Protein AF-A0A7S0KZ34-F1 (afdb_monomer)

Solvent-accessible surface area (backbone atoms only — not comparable to full-atom values): 10029 Å² total; per-residue (Å²): 142,69,70,76,82,80,54,62,73,57,34,17,61,36,60,23,16,35,44,33,51,50,71,73,41,60,21,91,82,32,71,36,94,43,60,44,56,33,40,51,52,21,54,53,44,37,71,35,76,93,28,68,91,61,30,32,40,20,25,30,22,23,76,29,81,75,44,32,75,64,91,62,46,89,58,74,45,46,47,25,22,26,30,25,9,24,53,72,28,68,91,50,64,46,32,43,44,36,26,31,45,32,68,70,33,35,66,76,42,42,63,60,25,56,85,28,54,40,98,88,67,46,74,44,69,46,58,60,60,68,43,42,42,29,34,10,20,29,60,70,34,87,68,66,84,87,58,48,36,31,23,44,85,85,23,34,39,37,75,83,72,50,74,47,38,55,48,56,90,92,48,53,72,6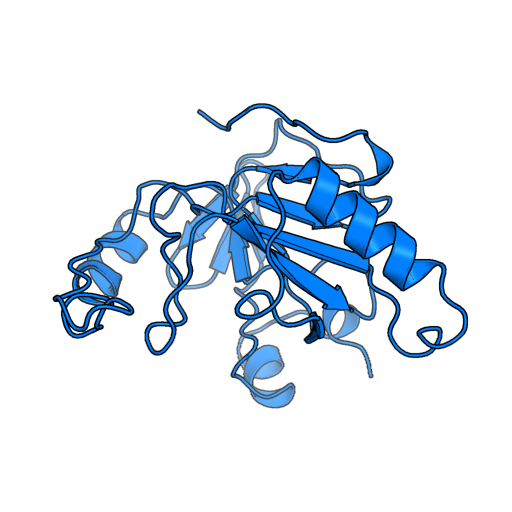8,56,39,44,74,69,57,38,60,64,72,33,68,45,132

Mean predicted aligned error: 3.65 Å

Secondary structure (DSSP, 8-state):
-PPPP-S-GGG-EEETEEE-SEEEE-TTT-B-SSHHHHHHHHHHHHH-GGGTTS---EEEEE-SSSB---S--SS--BTTBEEEEE-S-TTS--EEEESEEPHHHHHHHTTTBSS-B-TTSSB--BPP-SB-SEEEEETT----TTS-EEE-SS-EEETTS-EEPPP-TTS-HHHHHHTT--HHHH--

Organism: NCBI:txid221442

Sequence (188 aa):
DCPGVTTPPMCGEEPHSDTGGHAVVWGAEHKTKSAAECCDACAKHAADPQHAKRPCVSWVFCQVYPQCWSLDTGNWHGFGECWLKWQSDPKNPLYGQRGKFAEEFRQRHWSAHLTGKQPDGSPRNLTVPTHVPWTGGVLGAEVDLSVHWETGLDGMRSSRGESTVLWRAWESREQNLARGVRPESMGK

Structure (mmCIF, N/CA/C/O backbone):
data_AF-A0A7S0KZ34-F1
#
_entry.id   AF-A0A7S0KZ34-F1
#
loop_
_atom_site.group_PDB
_atom_site.id
_atom_site.type_symbol
_atom_site.label_atom_id
_atom_site.label_alt_id
_atom_site.label_comp_id
_atom_site.label_asym_id
_atom_site.label_entity_id
_atom_site.label_seq_id
_atom_site.pdbx_PDB_ins_code
_atom_site.Cartn_x
_atom_site.Cartn_y
_atom_site.Cartn_z
_atom_site.occupancy
_atom_site.B_iso_or_equiv
_atom_site.auth_seq_id
_atom_site.auth_comp_id
_atom_site.auth_asym_id
_atom_site.auth_atom_id
_atom_site.pdbx_PDB_model_num
ATOM 1 N N . ASP A 1 1 ? -17.346 3.330 -4.127 1.00 54.75 1 ASP A N 1
ATOM 2 C CA . ASP A 1 1 ? -16.198 4.228 -4.384 1.00 54.75 1 ASP A CA 1
ATOM 3 C C . ASP A 1 1 ? -14.832 3.572 -4.170 1.00 54.75 1 ASP A C 1
ATOM 5 O O . ASP A 1 1 ? -13.900 4.252 -3.774 1.00 54.75 1 ASP A O 1
ATOM 9 N N . CYS A 1 2 ? -14.674 2.281 -4.489 1.00 58.00 2 CYS A N 1
ATOM 10 C CA . CYS A 1 2 ? -13.349 1.687 -4.697 1.00 58.00 2 CYS A CA 1
ATOM 11 C C . CYS A 1 2 ? -13.078 1.700 -6.208 1.00 58.00 2 CYS A C 1
ATOM 13 O O . CYS A 1 2 ? -14.005 1.360 -6.955 1.00 58.00 2 CYS A O 1
ATOM 15 N N . PRO A 1 3 ? -11.882 2.089 -6.690 1.00 68.81 3 PRO A N 1
ATOM 16 C CA . PRO A 1 3 ? -11.536 1.855 -8.081 1.00 68.81 3 PRO A CA 1
ATOM 17 C C . PRO A 1 3 ? -11.650 0.354 -8.360 1.00 68.81 3 PRO A C 1
ATOM 19 O O . PRO A 1 3 ? -11.448 -0.466 -7.466 1.00 68.81 3 PRO A O 1
ATOM 22 N N . GLY A 1 4 ? -12.061 -0.006 -9.574 1.00 82.50 4 GLY A N 1
ATOM 23 C CA . GLY A 1 4 ? -12.151 -1.412 -9.956 1.00 82.50 4 GLY A CA 1
ATOM 24 C C . GLY A 1 4 ? -10.779 -2.086 -9.912 1.00 82.50 4 GLY A C 1
ATOM 25 O O . GLY A 1 4 ? -9.759 -1.417 -10.063 1.00 82.50 4 GLY A O 1
ATOM 26 N N . VAL A 1 5 ? -10.775 -3.407 -9.739 1.00 92.88 5 VAL A N 1
ATOM 27 C CA . VAL A 1 5 ? -9.575 -4.237 -9.908 1.00 92.88 5 VAL A CA 1
ATOM 28 C C . VAL A 1 5 ? -9.092 -4.126 -11.354 1.00 92.88 5 VAL A C 1
ATOM 30 O O . VAL A 1 5 ? -9.881 -4.231 -12.296 1.00 92.88 5 VAL A O 1
ATOM 33 N N . THR A 1 6 ? -7.795 -3.889 -11.521 1.00 94.44 6 THR A N 1
ATOM 34 C CA . THR A 1 6 ? -7.123 -3.686 -12.813 1.00 94.44 6 THR A CA 1
ATOM 35 C C . THR A 1 6 ? -6.144 -4.805 -13.165 1.00 94.44 6 THR A C 1
ATOM 37 O O . THR A 1 6 ? -5.584 -4.821 -14.261 1.00 94.44 6 THR A O 1
ATOM 40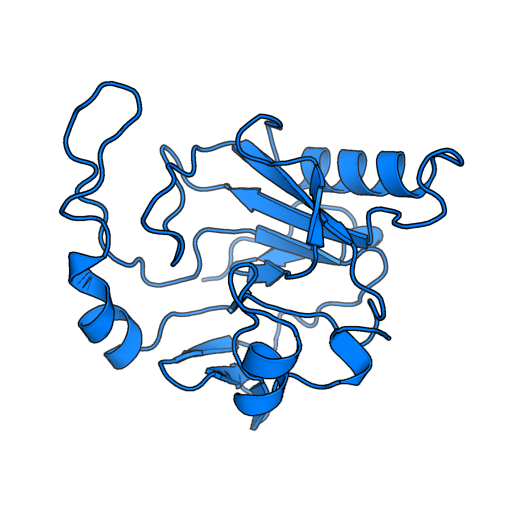 N N . THR A 1 7 ? -5.947 -5.750 -12.253 1.00 96.69 7 THR A N 1
ATOM 41 C CA . THR A 1 7 ? -5.035 -6.884 -12.376 1.00 96.69 7 THR A CA 1
ATOM 42 C C . THR A 1 7 ? -5.788 -8.213 -12.499 1.00 96.69 7 THR A C 1
ATOM 44 O O . THR A 1 7 ? -6.984 -8.292 -12.200 1.00 96.69 7 THR A O 1
ATOM 47 N N . PRO A 1 8 ? -5.126 -9.293 -12.948 1.00 96.50 8 PRO A N 1
ATOM 48 C CA . PRO A 1 8 ? -5.759 -10.603 -12.961 1.00 96.50 8 PRO A CA 1
ATOM 49 C C . PRO A 1 8 ? -5.826 -11.216 -11.543 1.00 96.50 8 PRO A C 1
ATOM 51 O O . PRO A 1 8 ? -5.068 -10.816 -10.657 1.00 96.50 8 PRO A O 1
ATOM 54 N N . PRO A 1 9 ? -6.692 -12.223 -11.304 1.00 95.81 9 PRO A N 1
ATOM 55 C CA . PRO A 1 9 ? -7.012 -12.698 -9.951 1.00 95.81 9 PRO A CA 1
ATOM 56 C C . PRO A 1 9 ? -5.819 -13.141 -9.097 1.00 95.81 9 PRO A C 1
ATOM 58 O O . PRO A 1 9 ? -5.844 -12.966 -7.883 1.00 95.81 9 PRO A O 1
ATOM 61 N N . MET A 1 10 ? -4.749 -13.671 -9.705 1.00 96.62 10 MET A N 1
ATOM 62 C CA . MET A 1 10 ? -3.567 -14.109 -8.951 1.00 96.62 10 MET A CA 1
ATOM 63 C C . MET A 1 10 ? -2.851 -12.969 -8.227 1.00 96.62 10 MET A C 1
ATOM 65 O O . MET A 1 10 ? -2.041 -13.238 -7.348 1.00 96.62 10 MET A O 1
ATOM 69 N N . CYS A 1 11 ? -3.105 -11.718 -8.601 1.00 97.94 11 CYS A N 1
ATOM 70 C CA . CYS A 1 11 ? -2.487 -10.565 -7.968 1.00 97.94 11 CYS A CA 1
ATOM 71 C C . CYS A 1 11 ? -3.080 -10.250 -6.594 1.00 97.94 11 CYS A C 1
ATOM 73 O O . CYS A 1 11 ? -2.441 -9.515 -5.838 1.00 97.94 11 CYS A O 1
ATOM 75 N N . GLY A 1 12 ? -4.272 -10.784 -6.289 1.00 97.25 12 GLY A N 1
ATOM 76 C CA . GLY A 1 12 ? -4.998 -10.503 -5.053 1.00 97.25 12 GLY A CA 1
ATOM 77 C C . GLY A 1 12 ? -5.148 -9.006 -4.809 1.00 97.25 12 GLY A C 1
ATOM 78 O O . GLY A 1 12 ? -4.897 -8.550 -3.698 1.00 97.25 12 GLY A O 1
ATOM 79 N N . GLU A 1 13 ? -5.442 -8.239 -5.863 1.00 97.56 13 GLU A N 1
ATOM 80 C CA . GLU A 1 13 ? -5.538 -6.783 -5.785 1.00 97.56 13 GLU A CA 1
ATOM 81 C C . GLU A 1 13 ? -6.678 -6.357 -4.865 1.00 97.56 13 GLU A C 1
ATOM 83 O O . GLU A 1 13 ? -7.839 -6.731 -5.043 1.00 97.56 13 GLU A O 1
ATOM 88 N N . GLU A 1 14 ? -6.325 -5.509 -3.911 1.00 96.38 14 GLU A N 1
ATOM 89 C CA . GLU A 1 14 ? -7.239 -4.827 -3.021 1.00 96.38 14 GLU A CA 1
ATOM 90 C C . GLU A 1 14 ? -7.045 -3.312 -3.197 1.00 96.38 14 GLU A C 1
ATOM 92 O O . GLU A 1 14 ? -6.071 -2.732 -2.697 1.00 96.38 14 GLU A O 1
ATOM 97 N N . PRO A 1 15 ? -7.958 -2.641 -3.917 1.00 96.06 15 PRO A N 1
ATOM 98 C CA . PRO A 1 15 ? -7.968 -1.190 -4.018 1.00 96.06 15 PRO A CA 1
ATOM 99 C C . PRO A 1 15 ? -8.043 -0.523 -2.642 1.00 96.06 15 PRO A C 1
ATOM 101 O O . PRO A 1 15 ? -8.696 -1.028 -1.731 1.00 96.06 15 PRO A O 1
ATOM 104 N N . HIS A 1 16 ? -7.421 0.649 -2.503 1.00 96.38 16 HIS A N 1
ATOM 105 C CA . HIS A 1 16 ? -7.342 1.363 -1.225 1.00 96.38 16 HIS A CA 1
ATOM 106 C C . HIS A 1 16 ? -6.699 0.527 -0.116 1.00 96.38 16 HIS A C 1
ATOM 108 O O . HIS A 1 16 ? -7.187 0.495 1.012 1.00 96.38 16 HIS A O 1
ATOM 114 N N . SER A 1 17 ? -5.584 -0.133 -0.406 1.00 96.50 17 SER A N 1
ATOM 115 C CA . SER A 1 17 ? -4.846 -0.893 0.597 1.00 96.50 17 SER A CA 1
ATOM 116 C C . SER A 1 17 ? -3.341 -0.673 0.483 1.00 96.50 17 SER A C 1
ATOM 118 O O . SER A 1 17 ? -2.786 -0.505 -0.601 1.00 96.50 17 SER A O 1
ATOM 120 N N . ASP A 1 18 ? -2.683 -0.663 1.637 1.00 95.94 18 ASP A N 1
ATOM 121 C CA . ASP A 1 18 ? -1.234 -0.762 1.775 1.00 95.94 18 ASP A CA 1
ATOM 122 C C . ASP A 1 18 ? -0.928 -2.121 2.410 1.00 95.94 18 ASP A C 1
ATOM 124 O O . ASP A 1 18 ? -0.850 -2.251 3.636 1.00 95.94 18 ASP A O 1
ATOM 128 N N . THR A 1 19 ? -0.824 -3.165 1.582 1.00 95.75 19 THR A N 1
ATOM 129 C CA . THR A 1 19 ? -0.376 -4.485 2.045 1.00 95.75 19 THR A CA 1
ATOM 130 C C . THR A 1 19 ? 1.026 -4.357 2.631 1.00 95.75 19 THR A C 1
ATOM 132 O O . THR A 1 19 ? 1.929 -3.799 2.004 1.00 95.75 19 THR A O 1
ATOM 135 N N . GLY A 1 20 ? 1.212 -4.858 3.843 1.00 92.69 20 GLY A N 1
ATOM 136 C CA . GLY A 1 20 ? 2.452 -4.779 4.600 1.00 92.69 20 GLY A CA 1
ATOM 137 C C . GLY A 1 20 ? 3.499 -5.803 4.165 1.00 92.69 20 GLY A C 1
ATOM 138 O O . GLY A 1 20 ? 3.403 -6.443 3.113 1.00 92.69 20 GLY A O 1
ATOM 139 N N . GLY A 1 21 ? 4.516 -5.947 5.011 1.00 91.56 21 GLY A N 1
ATOM 140 C CA . GLY A 1 21 ? 5.658 -6.826 4.787 1.00 91.56 21 GLY A CA 1
ATOM 141 C C . GLY A 1 21 ? 6.960 -6.060 4.571 1.00 91.56 21 GLY A C 1
ATOM 142 O O . GLY A 1 21 ? 6.983 -4.850 4.338 1.00 91.56 21 GLY A O 1
ATOM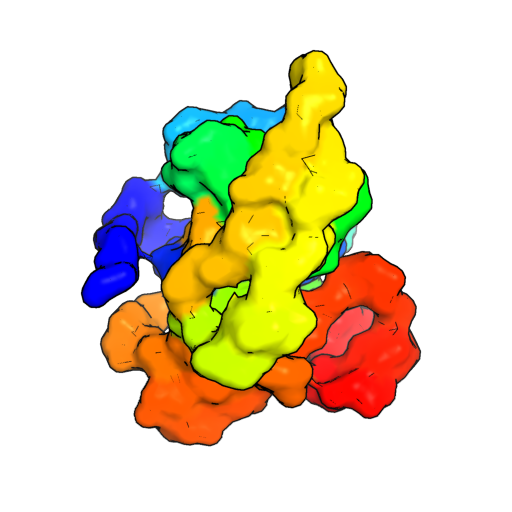 143 N N . HIS A 1 22 ? 8.068 -6.784 4.666 1.00 91.00 22 HIS A N 1
ATOM 144 C CA . HIS A 1 22 ? 9.402 -6.238 4.460 1.00 91.00 22 HIS A CA 1
ATOM 145 C C . HIS A 1 22 ? 9.622 -5.931 2.983 1.00 91.00 22 HIS A C 1
ATOM 147 O O . HIS A 1 22 ? 9.455 -6.818 2.150 1.00 91.00 22 HIS A O 1
ATOM 153 N N . ALA A 1 23 ? 10.044 -4.708 2.660 1.00 93.94 23 ALA A N 1
ATOM 154 C CA . ALA A 1 23 ? 10.418 -4.363 1.295 1.00 93.94 2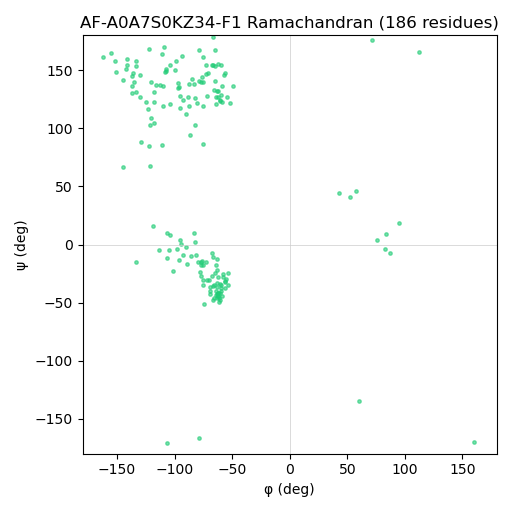3 ALA A CA 1
ATOM 155 C C . ALA A 1 23 ? 11.595 -5.239 0.829 1.00 93.94 23 ALA A C 1
ATOM 157 O O . ALA A 1 23 ? 12.648 -5.276 1.468 1.00 93.94 23 ALA A O 1
ATOM 158 N N . VAL A 1 24 ? 11.395 -5.952 -0.276 1.00 96.44 24 VAL A N 1
ATOM 159 C CA . VAL A 1 24 ? 12.441 -6.679 -1.014 1.00 96.44 24 VAL A CA 1
ATOM 160 C C . VAL A 1 24 ? 12.886 -5.895 -2.248 1.00 96.44 24 VAL A C 1
ATOM 162 O O . VAL A 1 24 ? 14.031 -6.023 -2.667 1.00 96.44 24 VAL A O 1
ATOM 165 N N . VAL A 1 25 ? 12.027 -5.001 -2.751 1.00 97.62 25 VAL A N 1
ATOM 166 C CA . VAL A 1 25 ? 12.388 -3.924 -3.680 1.00 97.62 25 VAL A CA 1
ATOM 167 C C . VAL A 1 25 ? 11.755 -2.622 -3.193 1.00 97.62 25 VAL A C 1
ATOM 169 O O . VAL A 1 25 ? 10.568 -2.581 -2.860 1.00 97.62 25 VAL A O 1
ATOM 172 N N . TRP A 1 26 ? 12.559 -1.562 -3.134 1.00 95.81 26 TRP A N 1
ATOM 173 C CA . TRP A 1 26 ? 12.147 -0.242 -2.659 1.00 95.81 26 TRP A CA 1
ATOM 174 C C . TRP A 1 26 ? 11.399 0.524 -3.752 1.00 95.81 26 TRP A C 1
ATOM 176 O O . TRP A 1 26 ? 11.953 0.789 -4.818 1.00 95.81 26 TRP A O 1
ATOM 186 N N . GLY A 1 27 ? 10.157 0.930 -3.476 1.00 95.31 27 GLY A N 1
ATOM 187 C CA . GLY A 1 27 ? 9.315 1.613 -4.464 1.00 95.31 27 GLY A CA 1
ATOM 188 C C . GLY A 1 27 ? 9.814 3.003 -4.848 1.00 95.31 27 GLY A C 1
ATOM 189 O O . GLY A 1 27 ? 9.621 3.417 -5.986 1.00 95.31 27 GLY A O 1
ATOM 190 N N . ALA A 1 28 ? 10.547 3.682 -3.960 1.00 92.19 28 ALA A N 1
ATOM 191 C CA . ALA A 1 28 ? 11.174 4.974 -4.256 1.00 92.19 28 ALA A CA 1
ATOM 192 C C . ALA A 1 28 ? 12.103 4.925 -5.491 1.00 92.19 28 ALA A C 1
ATOM 194 O O . ALA A 1 28 ? 12.206 5.899 -6.240 1.00 92.19 28 ALA A O 1
ATOM 195 N N . GLU A 1 29 ? 12.743 3.776 -5.725 1.00 94.88 29 GLU A N 1
ATOM 196 C CA . GLU A 1 29 ? 13.669 3.528 -6.838 1.00 94.88 29 GLU A CA 1
ATOM 197 C C . GLU A 1 29 ? 13.052 2.632 -7.924 1.00 94.88 29 GLU A C 1
ATOM 199 O O . GLU A 1 29 ? 13.589 2.521 -9.027 1.00 94.88 29 GLU A O 1
ATOM 204 N N . HIS A 1 30 ? 11.905 2.010 -7.638 1.00 97.81 30 HIS A N 1
ATOM 205 C CA . HIS A 1 30 ? 11.221 1.087 -8.529 1.00 97.81 30 HIS A CA 1
ATOM 206 C C . HIS A 1 30 ? 9.838 1.611 -8.910 1.00 97.81 30 HIS A C 1
ATOM 208 O O . HIS A 1 30 ? 8.888 1.551 -8.130 1.00 97.81 30 HIS A O 1
ATOM 214 N N . LYS A 1 31 ? 9.724 2.113 -10.143 1.00 97.69 31 LYS A N 1
ATOM 215 C CA . LYS A 1 31 ? 8.471 2.645 -10.680 1.00 97.69 31 LYS A CA 1
ATOM 216 C C . LYS A 1 31 ? 7.927 1.793 -11.813 1.00 97.69 31 LYS A C 1
ATOM 218 O O . LYS A 1 31 ? 8.669 1.409 -12.717 1.00 97.69 31 LYS A O 1
ATOM 223 N N . THR A 1 32 ? 6.621 1.577 -11.794 1.00 98.19 32 THR A N 1
ATOM 224 C CA . THR A 1 32 ? 5.855 0.939 -12.867 1.00 98.19 32 THR A CA 1
ATOM 225 C C . THR A 1 32 ? 4.747 1.875 -13.344 1.00 98.19 32 THR A C 1
ATOM 227 O O . THR A 1 32 ? 4.484 2.920 -12.742 1.00 98.19 32 THR A O 1
ATOM 230 N N . LYS A 1 33 ? 4.105 1.549 -14.468 1.00 96.62 33 LYS A N 1
ATOM 231 C CA . LYS A 1 33 ? 3.039 2.388 -15.041 1.00 96.62 33 LYS A CA 1
ATOM 232 C C . LYS A 1 33 ? 1.653 2.035 -14.511 1.00 96.62 33 LYS A C 1
ATOM 234 O O . LYS A 1 33 ? 0.722 2.814 -14.697 1.00 96.62 33 LYS A O 1
ATOM 239 N N . SER A 1 34 ? 1.501 0.862 -13.900 1.00 97.00 34 SER A N 1
ATOM 240 C CA . SER A 1 34 ? 0.216 0.350 -13.426 1.00 97.00 34 SER A CA 1
ATOM 241 C C . SER A 1 34 ? 0.374 -0.647 -12.277 1.00 97.00 34 SER A C 1
ATOM 243 O O . SER A 1 34 ? 1.452 -1.212 -12.062 1.00 97.00 34 SER A O 1
ATOM 245 N N . ALA A 1 35 ? -0.738 -0.909 -11.583 1.00 97.44 35 ALA A N 1
ATOM 246 C CA . ALA A 1 35 ? -0.840 -1.977 -10.592 1.00 97.44 35 ALA A CA 1
ATOM 247 C C . ALA A 1 35 ? -0.558 -3.359 -11.209 1.00 97.44 35 ALA A C 1
ATOM 249 O O . ALA A 1 35 ? 0.137 -4.163 -10.596 1.00 97.44 35 ALA A O 1
ATOM 250 N N . ALA A 1 36 ? -1.003 -3.602 -12.450 1.00 97.94 36 ALA A N 1
ATOM 251 C CA . ALA A 1 36 ? -0.726 -4.845 -13.175 1.00 97.94 36 ALA A CA 1
ATOM 252 C C . ALA A 1 36 ? 0.778 -5.061 -13.384 1.00 97.94 36 ALA A C 1
ATOM 254 O O . ALA A 1 36 ? 1.300 -6.109 -13.016 1.00 97.94 36 ALA A O 1
ATOM 255 N N . GLU A 1 37 ? 1.499 -4.037 -13.853 1.00 98.56 37 GLU A N 1
ATOM 256 C CA . GLU A 1 37 ? 2.960 -4.114 -13.989 1.00 98.56 37 GLU A CA 1
ATOM 257 C C . GLU A 1 37 ? 3.663 -4.304 -12.632 1.00 98.56 37 GLU A C 1
ATOM 259 O O . GLU A 1 37 ? 4.687 -4.982 -12.559 1.00 98.56 37 GLU A O 1
ATOM 264 N N . CYS A 1 38 ? 3.122 -3.733 -11.547 1.00 98.62 38 CYS A N 1
ATOM 265 C CA . CYS A 1 38 ? 3.673 -3.930 -10.205 1.00 98.62 38 CYS A CA 1
ATOM 266 C C . CYS A 1 38 ? 3.466 -5.368 -9.696 1.00 98.62 38 CYS A C 1
ATOM 268 O O . CYS A 1 38 ? 4.392 -5.981 -9.159 1.00 98.62 38 CYS A O 1
ATOM 270 N N . CYS A 1 39 ? 2.281 -5.942 -9.924 1.00 98.62 39 CYS A N 1
ATOM 271 C CA . CYS A 1 39 ? 2.014 -7.348 -9.643 1.00 98.62 39 CYS A CA 1
ATOM 272 C C . CYS A 1 39 ? 2.923 -8.275 -10.465 1.00 98.62 39 CYS A C 1
ATOM 274 O O . CYS A 1 39 ? 3.529 -9.186 -9.900 1.00 98.62 39 CYS A O 1
ATOM 276 N N . ASP A 1 40 ? 3.077 -8.025 -11.768 1.00 98.69 40 ASP A N 1
ATOM 277 C CA . ASP A 1 40 ? 3.954 -8.816 -12.639 1.00 98.69 40 ASP A CA 1
ATOM 278 C C . ASP A 1 40 ? 5.410 -8.775 -12.153 1.00 98.69 40 ASP A C 1
ATOM 280 O O . ASP A 1 40 ? 6.097 -9.801 -12.132 1.00 98.69 40 ASP A O 1
ATOM 284 N N . ALA A 1 41 ? 5.880 -7.609 -11.697 1.00 98.69 41 ALA A N 1
ATOM 285 C CA . ALA A 1 41 ? 7.196 -7.467 -11.084 1.00 98.69 41 ALA A CA 1
ATOM 286 C C . ALA A 1 41 ? 7.322 -8.298 -9.795 1.00 98.69 41 ALA A C 1
ATOM 288 O O . ALA A 1 41 ? 8.332 -8.982 -9.607 1.00 98.69 41 ALA A O 1
ATOM 289 N N . CYS A 1 42 ? 6.287 -8.311 -8.945 1.00 98.75 42 CYS A N 1
ATOM 290 C CA . CYS A 1 42 ? 6.241 -9.168 -7.760 1.00 98.75 42 CYS A CA 1
ATOM 291 C C . CYS A 1 42 ? 6.294 -10.653 -8.132 1.00 98.75 42 CYS A C 1
ATOM 293 O O . CYS A 1 42 ? 7.136 -11.385 -7.616 1.00 98.75 42 CYS A O 1
ATOM 295 N N . ALA A 1 43 ? 5.455 -11.098 -9.069 1.00 98.62 43 ALA A N 1
ATOM 296 C CA . ALA A 1 43 ? 5.407 -12.488 -9.514 1.00 98.62 43 ALA A CA 1
ATOM 297 C C . ALA A 1 43 ? 6.747 -12.938 -10.117 1.00 98.62 43 ALA A C 1
ATOM 299 O O . ALA A 1 43 ? 7.242 -14.022 -9.803 1.00 98.62 43 ALA A O 1
ATOM 300 N N . LYS A 1 44 ? 7.389 -12.079 -10.918 1.00 98.62 44 LYS A N 1
ATOM 301 C CA . LYS A 1 44 ? 8.727 -12.333 -11.464 1.00 98.62 44 LYS A CA 1
ATOM 302 C C . LYS A 1 44 ? 9.781 -12.444 -10.363 1.00 98.62 44 LYS A C 1
ATOM 304 O O . LYS A 1 44 ? 10.578 -13.376 -10.389 1.00 98.62 44 LYS A O 1
ATOM 309 N N . HIS A 1 45 ? 9.774 -11.533 -9.389 1.00 98.56 45 HIS A N 1
ATOM 310 C CA . HIS A 1 45 ? 10.679 -11.600 -8.242 1.00 98.56 45 HIS A CA 1
ATOM 311 C C . HIS A 1 45 ? 10.430 -12.863 -7.401 1.00 98.56 45 HIS A C 1
ATOM 313 O O . HIS A 1 45 ? 11.365 -13.446 -6.862 1.00 98.56 45 HIS A O 1
ATOM 319 N N . ALA A 1 46 ? 9.179 -13.298 -7.258 1.00 98.00 46 ALA A N 1
ATOM 320 C CA . ALA A 1 46 ? 8.831 -14.513 -6.529 1.00 98.00 46 ALA A CA 1
ATOM 321 C C . ALA A 1 46 ? 9.352 -15.785 -7.218 1.00 98.00 46 ALA A C 1
ATOM 323 O O . ALA A 1 46 ? 9.749 -16.731 -6.542 1.00 98.00 46 ALA A O 1
ATOM 324 N N . ALA A 1 47 ? 9.352 -15.797 -8.553 1.00 98.06 47 ALA A N 1
ATOM 325 C CA . ALA A 1 47 ? 9.779 -16.932 -9.365 1.00 98.06 47 ALA A CA 1
ATOM 326 C C . ALA A 1 47 ? 11.307 -17.059 -9.509 1.00 98.06 47 ALA A C 1
ATOM 328 O O . ALA A 1 47 ? 11.783 -18.113 -9.933 1.00 98.06 47 ALA A O 1
ATOM 329 N N . ASP A 1 48 ? 12.078 -16.018 -9.179 1.00 98.06 48 ASP A N 1
ATOM 330 C CA . ASP A 1 48 ? 13.537 -16.050 -9.277 1.00 98.06 48 ASP A CA 1
ATOM 331 C C . ASP A 1 48 ? 14.155 -16.886 -8.132 1.00 98.06 48 ASP A C 1
ATOM 333 O O . ASP A 1 48 ? 14.016 -16.527 -6.954 1.00 98.06 48 ASP A O 1
ATOM 337 N N . PRO A 1 49 ? 14.894 -17.975 -8.430 1.00 97.19 49 PRO A N 1
ATOM 338 C CA . PRO A 1 49 ? 15.551 -18.793 -7.411 1.00 97.19 49 PRO A CA 1
ATOM 339 C C . PRO A 1 49 ? 16.531 -18.021 -6.515 1.00 97.19 49 PRO A C 1
ATOM 341 O O . PRO A 1 49 ? 16.756 -18.423 -5.371 1.00 97.19 49 PRO A O 1
ATOM 344 N N . GLN A 1 50 ? 17.097 -16.902 -6.984 1.00 97.38 50 GLN A N 1
ATOM 345 C CA . GLN A 1 50 ? 17.970 -16.040 -6.177 1.00 97.38 50 GLN A CA 1
ATOM 346 C C . GLN A 1 50 ? 17.233 -15.420 -4.984 1.00 97.38 50 GLN A C 1
ATOM 348 O O . GLN A 1 50 ? 17.857 -15.037 -3.991 1.00 97.38 50 GLN A O 1
ATOM 353 N N . HIS A 1 51 ? 15.906 -15.334 -5.057 1.00 97.00 51 HIS A N 1
ATOM 354 C CA . HIS A 1 51 ? 15.062 -14.695 -4.055 1.00 97.00 51 HIS A CA 1
ATOM 355 C C . HIS A 1 51 ? 14.324 -15.700 -3.167 1.00 97.00 51 HIS A C 1
ATOM 357 O O . HIS A 1 51 ? 13.543 -15.293 -2.313 1.00 97.00 51 HIS A O 1
ATOM 363 N N . ALA A 1 52 ? 14.626 -17.000 -3.270 1.00 94.69 52 ALA A N 1
ATOM 364 C CA . ALA A 1 52 ? 13.916 -18.076 -2.568 1.00 94.69 52 ALA A CA 1
ATOM 365 C C . ALA A 1 52 ? 13.801 -17.904 -1.037 1.00 94.69 52 ALA A C 1
ATOM 367 O O . ALA A 1 52 ? 12.887 -18.447 -0.423 1.00 94.69 52 ALA A O 1
ATOM 368 N N . LYS A 1 53 ? 14.703 -17.142 -0.398 1.00 93.38 53 LYS A N 1
ATOM 369 C CA . LYS A 1 53 ? 14.635 -16.853 1.049 1.00 93.38 53 LYS A CA 1
ATOM 370 C C . LYS A 1 53 ? 13.560 -15.829 1.420 1.00 93.38 53 LYS A C 1
ATOM 372 O O . LYS A 1 53 ? 13.011 -15.903 2.514 1.00 93.38 53 LYS A O 1
ATOM 377 N N . ARG A 1 54 ? 13.325 -14.842 0.555 1.00 94.38 54 ARG A N 1
ATOM 378 C CA . ARG A 1 54 ? 12.356 -13.752 0.739 1.00 94.38 54 ARG A CA 1
ATOM 379 C C . ARG A 1 54 ? 11.743 -13.400 -0.622 1.00 94.38 54 ARG A C 1
ATOM 381 O O . ARG A 1 54 ? 12.036 -12.331 -1.159 1.00 94.38 54 ARG A O 1
ATOM 388 N N . PRO A 1 55 ? 10.961 -14.314 -1.221 1.00 97.06 55 PRO A N 1
ATOM 389 C CA . PRO A 1 55 ? 10.298 -14.035 -2.488 1.00 97.06 55 PRO A CA 1
ATOM 390 C C . PRO A 1 55 ? 9.282 -12.906 -2.297 1.00 97.06 55 PRO A C 1
ATOM 392 O O . PRO A 1 55 ? 8.752 -12.725 -1.204 1.00 97.06 55 PRO A O 1
ATOM 395 N N . CYS A 1 56 ? 8.971 -12.146 -3.342 1.00 98.19 56 CYS A N 1
ATOM 396 C CA . CYS A 1 56 ? 7.861 -11.208 -3.237 1.00 98.19 56 CYS A CA 1
ATOM 397 C C . CYS A 1 56 ? 6.556 -12.000 -3.083 1.00 98.19 56 CYS A C 1
ATOM 399 O O . CYS A 1 56 ? 6.331 -12.972 -3.799 1.00 98.19 56 CYS A O 1
ATOM 401 N N . VAL A 1 57 ? 5.712 -11.612 -2.132 1.00 97.12 57 VAL A N 1
ATOM 402 C CA . VAL A 1 57 ? 4.376 -12.207 -1.951 1.00 97.12 57 VAL A CA 1
ATOM 403 C C . VAL A 1 57 ? 3.296 -11.146 -1.771 1.00 97.12 57 VAL A C 1
ATOM 405 O O . VAL A 1 57 ? 2.119 -11.461 -1.902 1.00 97.12 57 VAL A O 1
ATOM 408 N N . SER A 1 58 ? 3.672 -9.896 -1.497 1.00 97.81 58 SER A N 1
ATOM 409 C CA . SER A 1 58 ? 2.777 -8.743 -1.507 1.00 97.81 58 SER A CA 1
ATOM 410 C C . SER A 1 58 ? 3.396 -7.572 -2.254 1.00 97.81 58 SER A C 1
ATOM 412 O O . SER A 1 58 ? 4.616 -7.446 -2.341 1.00 97.81 58 SER A O 1
ATOM 414 N N . TRP A 1 59 ? 2.558 -6.706 -2.804 1.00 98.50 59 TRP A N 1
ATOM 415 C CA . TRP A 1 59 ? 2.982 -5.561 -3.600 1.00 98.50 59 TRP A CA 1
ATOM 416 C C . TRP A 1 59 ? 2.088 -4.357 -3.324 1.00 98.50 59 TRP A C 1
ATOM 418 O O . TRP A 1 59 ? 0.924 -4.520 -2.979 1.00 98.50 59 TRP A O 1
ATOM 428 N N . VAL A 1 60 ? 2.626 -3.144 -3.455 1.00 97.81 60 VAL A N 1
ATOM 429 C CA . VAL A 1 60 ? 1.860 -1.898 -3.296 1.00 97.81 60 VAL A CA 1
ATOM 430 C C . VAL A 1 60 ? 2.240 -0.912 -4.386 1.00 97.81 60 VAL A C 1
ATOM 432 O O . VAL A 1 60 ? 3.420 -0.649 -4.601 1.00 97.81 60 VAL A O 1
ATOM 435 N N . PHE A 1 61 ? 1.238 -0.349 -5.049 1.00 98.19 61 PHE A N 1
ATOM 436 C CA . PHE A 1 61 ? 1.379 0.586 -6.154 1.00 98.19 61 PHE A CA 1
ATOM 437 C C . PHE A 1 61 ? 0.767 1.951 -5.816 1.00 98.19 61 PHE A C 1
ATOM 439 O O . PHE A 1 61 ? -0.383 2.040 -5.368 1.00 98.19 61 PHE A O 1
ATOM 446 N N . CYS A 1 62 ? 1.515 3.028 -6.066 1.00 97.00 62 CYS A N 1
ATOM 447 C CA . CYS A 1 62 ? 0.984 4.385 -5.985 1.00 97.00 62 CYS A CA 1
ATOM 448 C C . CYS A 1 62 ? 0.253 4.773 -7.275 1.00 97.00 62 CYS A C 1
ATOM 450 O O . CYS A 1 62 ? 0.871 5.153 -8.271 1.00 97.00 62 CYS A O 1
ATOM 452 N N . GLN A 1 63 ? -1.078 4.743 -7.230 1.00 91.56 63 GLN A N 1
ATOM 453 C CA . GLN A 1 63 ? -1.932 5.067 -8.378 1.00 91.56 63 GLN A CA 1
ATOM 454 C C . GLN A 1 63 ? -2.375 6.535 -8.451 1.00 91.56 63 GLN A C 1
ATOM 456 O O . GLN A 1 63 ? -2.979 6.947 -9.439 1.00 91.56 63 GLN A O 1
ATOM 461 N N . VAL A 1 64 ? -2.112 7.334 -7.413 1.00 91.44 64 VAL A N 1
ATOM 462 C CA . VAL A 1 64 ? -2.564 8.730 -7.345 1.00 91.44 64 VAL A CA 1
ATOM 463 C C . VAL A 1 64 ? -1.492 9.662 -7.896 1.00 91.44 64 VAL A C 1
ATOM 465 O O . VAL A 1 64 ? -0.355 9.675 -7.429 1.00 91.44 64 VAL A O 1
ATOM 468 N N . TYR A 1 65 ? -1.867 10.470 -8.887 1.00 90.31 65 TYR A N 1
ATOM 469 C CA . TYR A 1 65 ? -1.012 11.527 -9.415 1.00 90.31 65 TYR A CA 1
ATOM 470 C C . TYR A 1 65 ? -1.187 12.832 -8.614 1.00 90.31 65 TYR A C 1
ATOM 472 O O . TYR A 1 65 ? -2.322 13.204 -8.316 1.00 90.31 65 TYR A O 1
ATOM 480 N N . PRO A 1 66 ? -0.106 13.573 -8.302 1.00 91.69 66 PRO A N 1
ATOM 481 C CA . PRO A 1 66 ? 1.300 13.250 -8.573 1.00 91.69 66 PRO A CA 1
ATOM 482 C C . PRO A 1 66 ? 1.956 12.365 -7.498 1.00 91.69 66 PRO A C 1
ATOM 484 O O . PRO A 1 66 ? 3.082 11.910 -7.699 1.00 91.69 66 PRO A O 1
ATOM 487 N N . GLN A 1 67 ? 1.286 12.151 -6.363 1.00 92.81 67 GLN A N 1
ATOM 488 C CA . GLN A 1 67 ? 1.817 11.425 -5.211 1.00 92.81 67 GLN A CA 1
ATOM 489 C C . GLN A 1 67 ? 0.720 10.740 -4.397 1.00 92.81 67 GLN A C 1
ATOM 491 O O . GLN A 1 67 ? -0.430 11.187 -4.368 1.00 92.81 67 GLN A O 1
ATOM 496 N N . CYS A 1 68 ? 1.123 9.722 -3.646 1.00 94.31 68 CYS A N 1
ATOM 497 C CA . CYS A 1 68 ? 0.307 9.064 -2.644 1.00 94.31 68 CYS A CA 1
ATOM 498 C C . CYS A 1 68 ? 0.608 9.615 -1.250 1.00 94.31 68 CYS A C 1
ATOM 500 O O . CYS A 1 68 ? 1.751 9.850 -0.868 1.00 94.31 68 CYS A O 1
ATOM 502 N N . TRP A 1 69 ? -0.442 9.810 -0.461 1.00 94.19 69 TRP A N 1
ATOM 503 C CA . TRP A 1 69 ? -0.313 10.108 0.962 1.00 94.19 69 TRP A CA 1
ATOM 504 C C . TRP A 1 69 ? 0.055 8.838 1.749 1.00 94.19 69 TRP A C 1
ATOM 506 O O . TRP A 1 69 ? -0.491 7.767 1.493 1.00 94.19 69 TRP A O 1
ATOM 516 N N . SER A 1 70 ? 0.951 8.958 2.729 1.00 91.69 70 SER A N 1
ATOM 517 C CA . SER A 1 70 ? 1.396 7.859 3.602 1.00 91.69 70 SER A CA 1
ATOM 518 C C . SER A 1 70 ? 1.581 8.343 5.040 1.00 91.69 70 SER A C 1
ATOM 520 O O . SER A 1 70 ? 1.768 9.535 5.274 1.00 91.69 70 SER A O 1
ATOM 522 N N . LEU A 1 71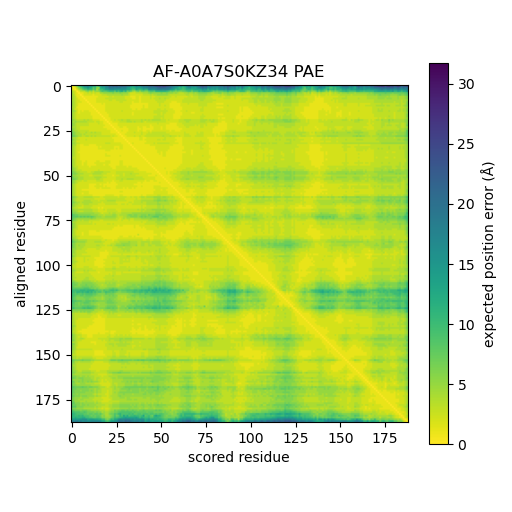 ? 1.577 7.428 6.011 1.00 90.31 71 LEU A N 1
ATOM 523 C CA . LEU A 1 71 ? 2.041 7.724 7.373 1.00 90.31 71 LEU A CA 1
ATOM 524 C C . LEU A 1 71 ? 3.566 7.871 7.469 1.00 90.31 71 LEU A C 1
ATOM 526 O O . LEU A 1 71 ? 4.061 8.408 8.459 1.00 90.31 71 LEU A O 1
ATOM 530 N N . ASP A 1 72 ? 4.299 7.437 6.447 1.00 87.38 72 ASP A N 1
ATOM 531 C CA . ASP A 1 72 ? 5.717 7.739 6.289 1.00 87.38 72 ASP A CA 1
ATOM 532 C C . ASP A 1 72 ? 5.891 9.196 5.827 1.00 87.38 72 ASP A C 1
ATOM 534 O O . ASP A 1 72 ? 5.907 9.527 4.641 1.00 87.38 72 ASP A O 1
ATOM 538 N N . THR A 1 73 ? 5.933 10.110 6.795 1.00 86.44 73 THR A 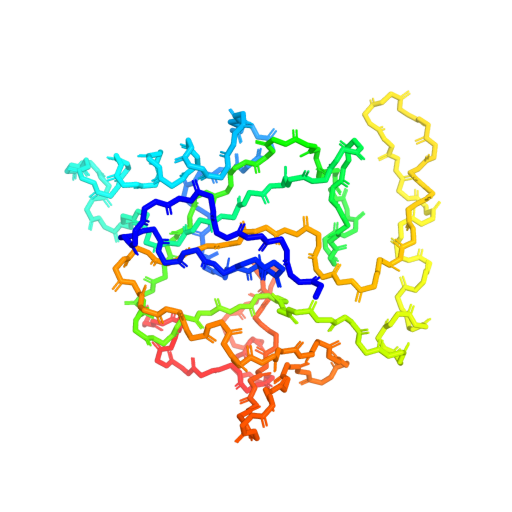N 1
ATOM 539 C CA . THR A 1 73 ? 5.978 11.558 6.539 1.00 86.44 73 THR A CA 1
ATOM 540 C C . THR A 1 73 ? 7.357 12.059 6.118 1.00 86.44 73 THR A C 1
ATOM 542 O O . THR A 1 73 ? 7.468 13.168 5.591 1.00 86.44 73 THR A O 1
ATOM 545 N N . GLY A 1 74 ? 8.406 11.257 6.325 1.00 83.69 74 GLY A N 1
ATOM 546 C CA . GLY A 1 74 ? 9.781 11.608 5.970 1.00 83.69 74 GLY A CA 1
ATOM 547 C C . GLY A 1 74 ? 10.068 11.474 4.477 1.00 83.69 74 GLY A C 1
ATOM 548 O O . GLY A 1 74 ? 10.898 12.208 3.944 1.00 83.69 74 GLY A O 1
ATOM 549 N N . ASN A 1 75 ? 9.347 10.590 3.786 1.00 87.31 75 ASN A N 1
ATOM 550 C CA . ASN A 1 75 ? 9.627 10.233 2.400 1.00 87.31 75 ASN A CA 1
ATOM 551 C C . ASN A 1 75 ? 8.590 10.801 1.433 1.00 87.31 75 ASN A C 1
ATOM 553 O O . ASN A 1 75 ? 7.436 11.035 1.785 1.00 87.31 75 ASN A O 1
ATOM 557 N N . TRP A 1 76 ? 9.028 11.112 0.214 1.00 90.19 76 TRP A N 1
ATOM 558 C CA . TRP A 1 76 ? 8.137 11.430 -0.901 1.00 90.19 76 TRP A CA 1
ATOM 559 C C . TRP A 1 76 ? 7.664 10.126 -1.539 1.00 90.19 76 TRP A C 1
ATOM 561 O O . TRP A 1 76 ? 8.480 9.231 -1.732 1.00 90.19 76 TRP A O 1
ATOM 571 N N . HIS A 1 77 ? 6.379 10.059 -1.886 1.00 93.38 77 HIS A N 1
ATOM 572 C CA . HIS A 1 77 ? 5.752 8.873 -2.459 1.00 93.38 77 HIS A CA 1
ATOM 573 C C . HIS A 1 77 ? 5.127 9.192 -3.810 1.00 93.38 77 HIS A C 1
ATOM 575 O O . HIS A 1 77 ? 3.954 9.552 -3.904 1.00 93.38 77 HIS A O 1
ATOM 581 N N . GLY A 1 78 ? 5.935 9.137 -4.862 1.00 94.81 78 GLY A N 1
ATOM 582 C CA . GLY A 1 78 ? 5.524 9.556 -6.197 1.00 94.81 78 GLY A CA 1
ATOM 583 C C . GLY A 1 78 ? 4.555 8.588 -6.870 1.00 94.81 78 GLY A C 1
ATOM 584 O O . GLY A 1 78 ? 4.576 7.383 -6.627 1.00 94.81 78 GLY A O 1
ATOM 585 N N . PHE A 1 79 ? 3.759 9.112 -7.801 1.00 95.75 79 PHE A N 1
ATOM 586 C CA . PHE A 1 79 ? 3.006 8.285 -8.740 1.00 95.75 79 PHE A CA 1
ATOM 587 C C . PHE A 1 79 ? 3.912 7.232 -9.394 1.00 95.75 79 PHE A C 1
ATOM 589 O O . PHE A 1 79 ? 5.039 7.530 -9.814 1.00 95.75 79 PHE A O 1
ATOM 596 N N . GLY A 1 80 ? 3.394 6.012 -9.491 1.00 97.44 80 GLY A N 1
ATOM 597 C CA . GLY A 1 80 ? 4.077 4.890 -10.113 1.00 97.44 80 GLY A CA 1
ATOM 598 C C . GLY A 1 80 ? 5.001 4.108 -9.183 1.00 97.44 80 GLY A C 1
ATOM 599 O O . GLY A 1 80 ? 5.506 3.077 -9.611 1.00 97.44 80 GLY A O 1
ATOM 600 N N . GLU A 1 81 ? 5.244 4.551 -7.942 1.00 98.12 81 GLU A N 1
ATOM 601 C CA . GLU A 1 81 ? 6.024 3.755 -6.985 1.00 98.12 81 GLU A CA 1
ATOM 602 C C . GLU A 1 81 ? 5.428 2.357 -6.825 1.00 98.12 81 GLU A C 1
ATOM 604 O O . GLU A 1 81 ? 4.241 2.216 -6.526 1.00 98.12 81 GLU A O 1
ATOM 609 N N . CYS A 1 82 ? 6.269 1.343 -7.011 1.00 98.50 82 CYS A N 1
ATOM 610 C CA . CYS A 1 82 ? 5.927 -0.062 -6.881 1.00 98.50 82 CYS A CA 1
ATOM 611 C C . CYS A 1 82 ? 6.808 -0.702 -5.807 1.00 98.50 82 CYS A C 1
ATOM 613 O O . CYS A 1 82 ? 8.008 -0.910 -5.981 1.00 98.50 82 CYS A O 1
ATOM 615 N N . TRP A 1 83 ? 6.202 -1.019 -4.674 1.00 98.12 83 TRP A N 1
ATOM 616 C CA . TRP A 1 83 ? 6.862 -1.651 -3.544 1.00 98.12 83 TRP A CA 1
ATOM 617 C C . TRP A 1 83 ? 6.657 -3.155 -3.626 1.00 98.12 83 TRP A C 1
ATOM 619 O O . TRP A 1 83 ? 5.521 -3.613 -3.525 1.00 98.12 83 TRP A O 1
ATOM 629 N N . LEU A 1 84 ? 7.739 -3.923 -3.760 1.00 98.50 84 LEU A N 1
ATOM 630 C CA . LEU A 1 84 ? 7.687 -5.383 -3.677 1.00 98.50 84 LEU A CA 1
ATOM 631 C C . LEU A 1 84 ? 8.022 -5.798 -2.254 1.00 98.50 84 LEU A C 1
ATOM 633 O O . LEU A 1 84 ? 9.043 -5.371 -1.705 1.00 98.50 84 LEU A O 1
ATOM 637 N N . LYS A 1 85 ? 7.172 -6.617 -1.644 1.00 96.94 85 LYS A N 1
ATOM 638 C CA . LYS A 1 85 ? 7.241 -6.940 -0.223 1.00 96.94 85 LYS A CA 1
ATOM 639 C C . LYS A 1 85 ? 7.189 -8.449 0.006 1.00 96.94 85 LYS A C 1
ATOM 641 O O . LYS A 1 85 ? 6.536 -9.213 -0.709 1.00 96.94 85 LYS A O 1
ATOM 646 N N . TRP A 1 86 ? 7.904 -8.877 1.037 1.00 94.75 86 TRP A N 1
ATOM 647 C CA . TRP A 1 86 ? 7.851 -10.226 1.576 1.00 94.75 86 TRP A CA 1
ATOM 648 C C . TRP A 1 86 ? 7.175 -10.216 2.944 1.00 94.75 86 TRP A C 1
ATOM 650 O O . TRP A 1 86 ? 7.481 -9.394 3.810 1.00 94.75 86 TRP A O 1
ATOM 660 N N . GLN A 1 87 ? 6.298 -11.187 3.154 1.00 91.50 87 GLN A N 1
ATOM 661 C CA . GLN A 1 87 ? 5.712 -11.511 4.445 1.00 91.50 87 GLN A CA 1
ATOM 662 C C . GLN A 1 87 ? 5.716 -13.026 4.623 1.00 91.50 87 GLN A C 1
ATOM 664 O O . GLN A 1 87 ? 5.633 -13.782 3.656 1.00 91.50 87 GLN A O 1
ATOM 669 N N . SER A 1 88 ? 5.862 -13.462 5.871 1.00 88.25 88 SER A N 1
ATOM 670 C CA . SER A 1 88 ? 6.037 -14.881 6.189 1.00 88.25 88 SER A CA 1
ATOM 671 C C . SER A 1 88 ? 4.769 -15.718 6.006 1.00 88.25 88 SER A C 1
ATOM 673 O O . SER A 1 88 ? 4.870 -16.891 5.654 1.00 88.25 88 SER A O 1
ATOM 675 N N . ASP A 1 89 ? 3.596 -15.113 6.212 1.00 88.75 89 ASP A N 1
ATOM 676 C CA . ASP A 1 89 ? 2.300 -15.770 6.084 1.00 88.75 89 ASP A CA 1
ATOM 677 C C . ASP A 1 89 ? 1.363 -14.952 5.177 1.00 88.75 89 ASP A C 1
ATOM 679 O O . ASP A 1 89 ? 0.595 -14.117 5.659 1.00 88.75 89 ASP A O 1
ATOM 683 N N . PRO A 1 90 ? 1.399 -15.177 3.851 1.00 88.00 90 PRO A N 1
ATOM 684 C CA . PRO A 1 90 ? 0.510 -14.486 2.920 1.00 88.00 90 PRO A CA 1
ATOM 685 C C . PRO A 1 90 ? -0.970 -14.868 3.089 1.00 88.00 90 PRO A C 1
ATOM 687 O O . PRO A 1 90 ? -1.823 -14.188 2.526 1.00 88.00 90 PRO A O 1
ATOM 690 N N . LYS A 1 91 ? -1.309 -15.914 3.865 1.00 88.69 91 LYS A N 1
ATOM 691 C CA . LYS A 1 91 ? -2.711 -16.251 4.174 1.00 88.69 91 LYS A CA 1
ATOM 692 C C . LYS A 1 91 ? -3.301 -15.346 5.253 1.00 88.69 91 LYS A C 1
ATOM 694 O O . LYS A 1 91 ? -4.515 -15.184 5.300 1.00 88.69 91 LYS A O 1
ATOM 699 N N . ASN A 1 92 ? -2.452 -14.750 6.090 1.00 89.44 92 ASN A N 1
ATOM 700 C CA . ASN A 1 92 ? -2.833 -13.774 7.108 1.00 89.44 92 ASN A CA 1
ATOM 701 C C . ASN A 1 92 ? -2.079 -12.461 6.868 1.00 89.44 92 ASN A C 1
ATOM 703 O O . ASN A 1 92 ? -1.198 -12.101 7.660 1.00 89.44 92 ASN A O 1
ATOM 707 N N . PRO A 1 93 ? -2.392 -11.761 5.762 1.00 92.56 93 PRO A N 1
ATOM 708 C CA . PRO A 1 93 ? -1.562 -10.675 5.292 1.00 92.56 93 PRO A CA 1
ATOM 709 C C . PRO A 1 93 ? -1.523 -9.493 6.257 1.00 92.56 93 PRO A C 1
ATOM 711 O O . PRO A 1 93 ? -2.530 -9.085 6.843 1.00 92.56 93 PRO A O 1
ATOM 714 N N . LEU A 1 94 ? -0.334 -8.914 6.384 1.00 93.81 94 LEU A N 1
ATOM 715 C CA . LEU A 1 94 ? -0.130 -7.650 7.072 1.00 93.81 94 LEU A CA 1
ATOM 716 C C . LEU A 1 94 ? -0.715 -6.514 6.240 1.00 93.81 94 LEU A C 1
ATOM 718 O O . LEU A 1 94 ? -0.633 -6.520 5.013 1.00 93.81 94 LEU A O 1
ATOM 722 N N . TYR A 1 95 ? -1.212 -5.487 6.919 1.00 94.69 95 TYR A N 1
ATOM 723 C CA . TYR A 1 95 ? -1.610 -4.236 6.289 1.00 94.69 95 TYR A CA 1
ATOM 724 C C . TYR A 1 95 ? -1.128 -3.061 7.118 1.00 94.69 95 TYR A C 1
ATOM 726 O O . TYR A 1 95 ? -1.257 -3.063 8.344 1.00 94.69 95 TYR A O 1
ATOM 734 N N . GLY A 1 96 ? -0.589 -2.056 6.437 1.00 93.56 96 GLY A N 1
ATOM 735 C CA . GLY A 1 96 ? -0.352 -0.746 7.015 1.00 93.56 96 GLY A CA 1
ATOM 736 C C . GLY A 1 96 ? -1.662 0.009 7.148 1.00 93.56 96 GLY A C 1
ATOM 737 O O . GLY A 1 96 ? -1.971 0.493 8.225 1.00 93.56 96 GLY A O 1
ATOM 738 N N . GLN A 1 97 ? -2.450 0.095 6.075 1.00 95.44 97 GLN A N 1
ATOM 739 C CA . GLN A 1 97 ? -3.700 0.861 6.017 1.00 95.44 97 GLN A CA 1
ATOM 740 C C . GLN A 1 97 ? -4.665 0.205 5.019 1.00 95.44 97 GLN A C 1
ATOM 742 O O . GLN A 1 97 ? -4.216 -0.377 4.030 1.00 95.44 97 GLN A O 1
ATOM 747 N N . ARG A 1 98 ? -5.980 0.300 5.250 1.00 96.12 98 ARG A N 1
ATOM 748 C CA . ARG A 1 98 ? -7.027 -0.253 4.369 1.00 96.12 98 ARG A CA 1
ATOM 749 C C . ARG A 1 98 ? -8.284 0.613 4.317 1.00 96.12 98 ARG A C 1
ATOM 751 O O . ARG A 1 98 ? -8.749 1.129 5.336 1.00 96.12 98 ARG A O 1
ATOM 758 N N . GLY A 1 99 ? -8.857 0.701 3.126 1.00 96.00 99 GLY A N 1
ATOM 759 C CA . GLY A 1 99 ? -10.127 1.333 2.813 1.00 96.00 99 GLY A CA 1
ATOM 760 C C . GLY A 1 99 ? -10.187 2.823 3.146 1.00 96.00 99 GLY A C 1
ATOM 761 O O . GLY A 1 99 ? -9.298 3.604 2.795 1.00 96.00 99 GLY A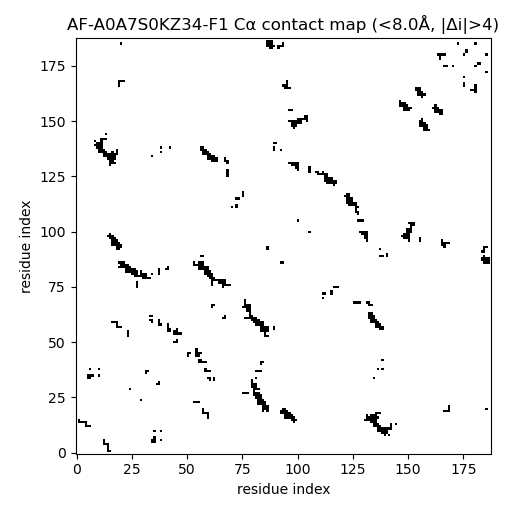 O 1
ATOM 762 N N . LYS A 1 100 ? -11.292 3.236 3.766 1.00 97.19 100 LYS A N 1
ATOM 763 C CA . LYS A 1 100 ? -11.564 4.634 4.118 1.00 97.19 100 LYS A CA 1
ATOM 764 C C . LYS A 1 100 ? -10.747 5.047 5.340 1.00 97.19 100 LYS A C 1
ATOM 766 O O . LYS A 1 100 ? -10.588 4.267 6.268 1.00 97.19 100 LYS A O 1
ATOM 771 N N . PHE A 1 101 ? -10.280 6.287 5.398 1.00 97.75 101 PHE A N 1
ATOM 772 C CA . PHE A 1 101 ? -9.786 6.853 6.651 1.00 97.75 101 PHE A CA 1
ATOM 773 C C . PHE A 1 101 ? -10.952 7.365 7.500 1.00 97.75 101 PHE A C 1
ATOM 775 O O . PHE A 1 101 ? -11.743 8.195 7.035 1.00 97.75 101 PHE A O 1
ATOM 782 N N . ALA A 1 102 ? -11.030 6.902 8.748 1.00 97.56 102 ALA A N 1
ATOM 783 C CA . ALA A 1 102 ? -11.989 7.398 9.727 1.00 97.56 102 ALA A CA 1
ATOM 784 C C . ALA A 1 102 ? -11.787 8.904 9.968 1.00 97.56 102 ALA A C 1
ATOM 786 O O . ALA A 1 102 ? -10.692 9.446 9.770 1.00 97.56 102 ALA A O 1
ATOM 787 N N . GLU A 1 103 ? -12.835 9.609 10.388 1.00 97.38 103 GLU A N 1
ATOM 788 C CA . GLU A 1 103 ? -12.764 11.063 10.543 1.00 97.38 103 GLU A CA 1
ATOM 789 C C . GLU A 1 103 ? -11.725 11.471 11.593 1.00 97.38 103 GLU A C 1
ATOM 791 O O . GLU A 1 103 ? -10.883 12.330 11.325 1.00 97.38 103 GLU A O 1
ATOM 796 N N . GLU A 1 104 ? -11.702 10.789 12.736 1.00 97.06 104 GLU A N 1
ATOM 797 C CA . GLU A 1 104 ? -10.722 10.994 13.799 1.00 97.06 104 GLU A CA 1
ATOM 798 C C . GLU A 1 104 ? -9.288 10.755 13.314 1.00 97.06 104 GLU A C 1
ATOM 800 O O . GLU A 1 104 ? -8.364 11.478 13.697 1.00 97.06 104 GLU A O 1
ATOM 805 N N . PHE A 1 105 ? -9.093 9.792 12.408 1.00 97.19 105 PHE A N 1
ATOM 806 C CA . PHE A 1 105 ? -7.790 9.524 11.816 1.00 97.19 105 PHE A CA 1
ATOM 807 C C . PHE A 1 105 ? -7.350 10.694 10.937 1.00 97.19 105 PHE A C 1
ATOM 809 O O . PHE A 1 105 ? -6.223 11.180 11.070 1.00 97.19 105 PHE A O 1
ATOM 816 N N . ARG A 1 106 ? -8.241 11.186 10.070 1.00 97.31 106 ARG A N 1
ATOM 817 C CA . ARG A 1 106 ? -7.957 12.322 9.181 1.00 97.31 106 ARG A CA 1
ATOM 818 C C . ARG A 1 106 ? -7.699 13.598 9.972 1.00 97.31 106 ARG A C 1
ATOM 820 O O . ARG A 1 106 ? -6.738 14.302 9.673 1.00 97.31 106 ARG A O 1
ATOM 827 N N . GLN A 1 107 ? -8.502 13.867 11.000 1.00 96.56 107 GLN A N 1
ATOM 828 C CA . GLN A 1 107 ? -8.318 15.012 11.890 1.00 96.56 107 GLN A CA 1
ATOM 829 C C . GLN A 1 107 ? -6.996 14.923 12.652 1.00 96.56 107 GLN A C 1
ATOM 831 O O . GLN A 1 107 ? -6.282 15.912 12.740 1.00 96.56 107 GLN A O 1
ATOM 836 N N . ARG A 1 108 ? -6.608 13.750 13.165 1.00 95.94 108 ARG A N 1
ATOM 837 C CA . ARG A 1 108 ? -5.342 13.590 13.898 1.00 95.94 108 ARG A CA 1
ATOM 838 C C . ARG A 1 108 ? -4.109 13.800 13.019 1.00 95.94 108 ARG A C 1
ATOM 840 O O . ARG A 1 108 ? -3.102 14.309 13.513 1.00 95.94 108 ARG A O 1
ATOM 847 N N . HIS A 1 109 ? -4.188 13.396 11.753 1.00 94.94 109 HIS A N 1
ATOM 848 C CA . HIS A 1 109 ? -3.062 13.376 10.816 1.00 94.94 109 HIS A CA 1
ATOM 849 C C . HIS A 1 109 ? -3.122 14.487 9.758 1.00 94.94 109 HIS A C 1
ATOM 851 O O . HIS A 1 109 ? -2.322 14.483 8.823 1.00 94.94 109 HIS A O 1
ATOM 857 N N . TRP A 1 110 ? -4.035 15.455 9.893 1.00 93.81 110 TRP A N 1
ATOM 858 C CA . TRP A 1 110 ? -4.270 16.505 8.894 1.00 93.81 110 TRP A CA 1
ATOM 859 C C . TRP A 1 110 ? -2.997 17.270 8.506 1.00 93.81 110 TRP A C 1
ATOM 861 O O . TRP A 1 110 ? -2.828 17.649 7.348 1.00 93.81 110 TRP A O 1
ATOM 871 N N . SER A 1 111 ? -2.091 17.461 9.469 1.00 91.88 111 SER A N 1
ATOM 872 C CA . SER A 1 111 ? -0.857 18.226 9.321 1.00 91.88 111 SER A CA 1
ATOM 873 C C . SER A 1 111 ? 0.371 17.388 8.952 1.00 91.88 111 SER A C 1
ATOM 875 O O . SER A 1 111 ? 1.457 17.948 8.802 1.00 91.88 111 SER A O 1
ATOM 877 N N . ALA A 1 112 ? 0.223 16.067 8.785 1.00 90.00 112 ALA A N 1
ATOM 878 C CA . ALA A 1 112 ? 1.332 15.113 8.674 1.00 90.00 112 ALA A CA 1
ATOM 879 C C . ALA A 1 112 ? 2.343 15.439 7.557 1.00 90.00 112 ALA A C 1
ATOM 881 O O . ALA A 1 112 ? 3.524 15.145 7.698 1.00 90.00 112 ALA A O 1
ATOM 882 N N . HIS A 1 113 ? 1.902 16.088 6.475 1.00 88.81 113 HIS A N 1
ATOM 883 C CA . HIS A 1 113 ? 2.741 16.441 5.320 1.00 88.81 113 HIS A CA 1
ATOM 884 C C . HIS A 1 113 ? 2.847 17.954 5.070 1.00 88.81 113 HIS A C 1
ATOM 886 O O . HIS A 1 113 ? 3.273 18.368 3.992 1.00 88.81 113 HIS A O 1
ATOM 892 N N . LEU A 1 114 ? 2.485 18.808 6.037 1.00 85.19 114 LEU A N 1
ATOM 893 C CA . LEU A 1 114 ? 2.588 20.267 5.860 1.00 85.19 114 LEU A CA 1
ATOM 894 C C . LEU A 1 114 ? 4.037 20.767 5.841 1.00 85.19 114 LEU A C 1
ATOM 896 O O . LEU A 1 114 ? 4.337 21.755 5.176 1.00 85.19 114 LEU A O 1
ATOM 900 N N . THR A 1 115 ? 4.937 20.086 6.551 1.00 82.75 115 THR A N 1
ATOM 901 C CA . THR A 1 115 ? 6.360 20.452 6.645 1.00 82.75 115 THR A CA 1
ATOM 902 C C . THR A 1 115 ? 7.246 19.695 5.654 1.00 82.75 115 THR A C 1
ATOM 904 O O . THR A 1 115 ? 8.393 20.088 5.437 1.00 82.75 115 THR A O 1
ATOM 907 N N . GLY A 1 116 ? 6.724 18.632 5.033 1.00 83.06 116 GLY A N 1
ATOM 908 C CA . GLY A 1 116 ? 7.437 17.841 4.036 1.00 83.06 116 GLY A CA 1
ATOM 909 C C . GLY A 1 116 ? 7.714 18.630 2.756 1.00 83.06 116 GLY A C 1
ATOM 910 O O . GLY A 1 116 ? 6.994 19.571 2.404 1.00 83.06 116 GLY A O 1
ATOM 911 N N . LYS A 1 117 ? 8.760 18.228 2.034 1.00 87.31 117 LYS A N 1
ATOM 912 C CA . LYS A 1 117 ? 9.122 18.792 0.729 1.00 87.31 117 LYS A CA 1
ATOM 913 C C . LYS A 1 117 ? 8.818 17.811 -0.402 1.00 87.31 117 LYS A C 1
ATOM 915 O O . LYS A 1 117 ? 8.811 16.591 -0.196 1.00 87.31 117 LYS A O 1
ATOM 920 N N . GLN A 1 118 ? 8.525 18.359 -1.574 1.00 88.06 118 GLN A N 1
ATOM 921 C CA . GLN A 1 118 ? 8.549 17.636 -2.844 1.00 88.06 118 GLN A CA 1
ATOM 922 C C . GLN A 1 118 ? 10.001 17.496 -3.345 1.00 88.06 118 GLN A C 1
ATOM 924 O O . GLN A 1 118 ? 10.883 18.189 -2.826 1.00 88.06 118 GLN A O 1
ATOM 929 N N . PRO A 1 119 ? 10.276 16.648 -4.358 1.00 88.50 119 PRO A N 1
ATOM 930 C CA . PRO A 1 119 ? 11.617 16.504 -4.930 1.00 88.50 119 PRO A CA 1
ATOM 931 C C . PRO A 1 119 ? 12.209 17.807 -5.488 1.00 88.50 119 PRO A C 1
ATOM 933 O O . PRO A 1 119 ? 13.423 17.977 -5.480 1.00 88.50 119 PRO A O 1
ATOM 936 N N . ASP A 1 120 ? 11.366 18.741 -5.932 1.00 89.81 120 ASP A N 1
ATOM 937 C CA . ASP A 1 120 ? 11.775 20.068 -6.413 1.00 89.81 120 ASP A CA 1
ATOM 938 C C . ASP A 1 120 ? 12.000 21.102 -5.284 1.00 89.81 120 ASP A C 1
ATOM 940 O O . ASP A 1 120 ? 12.291 22.267 -5.548 1.00 89.81 120 ASP A O 1
ATOM 944 N N . GLY A 1 121 ? 11.859 20.696 -4.016 1.00 88.56 121 GLY A N 1
ATOM 945 C CA . GLY A 1 121 ? 12.029 21.553 -2.838 1.00 88.56 121 GLY A CA 1
ATOM 946 C C . GLY A 1 121 ? 10.803 22.397 -2.464 1.00 88.56 121 GLY A C 1
ATOM 947 O O . GLY A 1 121 ? 10.811 23.068 -1.418 1.00 88.56 121 GLY A O 1
ATOM 948 N N . SER A 1 122 ? 9.727 22.353 -3.254 1.00 89.50 122 SER A N 1
ATOM 949 C CA . SER A 1 122 ? 8.463 23.014 -2.920 1.00 89.50 122 SER A CA 1
ATOM 950 C C . SER A 1 122 ? 7.782 22.351 -1.707 1.00 89.50 122 SER A C 1
ATOM 952 O O . SER A 1 122 ? 8.048 21.185 -1.391 1.00 89.50 122 SER A O 1
ATOM 954 N N . PRO A 1 123 ? 6.936 23.074 -0.946 1.00 87.62 123 PRO A N 1
ATOM 955 C CA . PRO A 1 123 ? 6.138 22.466 0.118 1.00 87.62 123 PRO A CA 1
ATOM 956 C C . PRO A 1 123 ? 5.232 21.353 -0.423 1.00 87.62 123 PRO A C 1
ATOM 958 O O . PRO A 1 123 ? 4.579 21.515 -1.454 1.00 87.62 123 PRO A O 1
ATOM 961 N N . ARG A 1 124 ? 5.158 20.228 0.295 1.00 87.69 124 ARG A N 1
ATOM 962 C CA . ARG A 1 124 ? 4.331 19.085 -0.109 1.00 87.69 124 ARG A CA 1
ATOM 963 C C . ARG A 1 124 ? 2.835 19.378 -0.000 1.00 87.69 124 ARG A C 1
ATOM 965 O O . ARG A 1 124 ? 2.091 18.961 -0.878 1.00 87.69 124 ARG A O 1
ATOM 972 N N . ASN A 1 125 ? 2.421 20.082 1.059 1.00 85.06 125 ASN A N 1
ATOM 973 C CA . ASN A 1 125 ? 1.048 20.548 1.305 1.00 85.06 125 ASN A CA 1
ATOM 974 C C . ASN A 1 125 ? -0.042 19.502 0.980 1.00 85.06 125 ASN A C 1
ATOM 976 O O . ASN A 1 125 ? -1.040 19.799 0.324 1.00 85.06 125 ASN A O 1
ATOM 980 N N . LEU A 1 126 ? 0.181 18.256 1.406 1.00 89.69 126 LEU A N 1
ATOM 981 C CA . LEU A 1 126 ? -0.708 17.128 1.137 1.00 89.69 126 LEU A CA 1
ATOM 982 C C . LEU A 1 126 ? -1.515 16.798 2.394 1.00 89.69 126 LEU A C 1
ATOM 984 O O . LEU A 1 126 ? -0.949 16.479 3.436 1.00 89.69 126 LEU A O 1
ATOM 988 N N . THR A 1 127 ? -2.838 16.857 2.319 1.00 91.19 127 THR A N 1
ATOM 989 C CA . THR A 1 127 ? -3.705 16.476 3.442 1.00 91.19 127 THR A CA 1
ATOM 990 C C . THR A 1 127 ? -4.131 15.017 3.332 1.00 91.19 127 THR A C 1
ATOM 992 O O . THR A 1 127 ? -4.017 14.397 2.274 1.00 91.19 127 THR A O 1
ATOM 995 N N . VAL A 1 128 ? -4.609 14.448 4.443 1.00 94.50 128 VAL A N 1
ATOM 996 C CA . VAL A 1 128 ? -5.062 13.053 4.468 1.00 94.50 128 VAL A CA 1
ATOM 997 C C . VAL A 1 128 ? -6.282 12.901 3.542 1.00 94.50 128 VAL A C 1
ATOM 999 O O . VAL A 1 128 ? -7.310 13.563 3.777 1.00 94.50 128 VAL A O 1
ATOM 1002 N N . PRO A 1 129 ? -6.211 12.037 2.511 1.00 94.69 129 PRO A N 1
ATOM 1003 C CA . PRO A 1 129 ? -7.329 11.797 1.603 1.00 94.69 129 PRO A CA 1
ATOM 1004 C C . PRO A 1 129 ? -8.494 11.104 2.327 1.00 94.69 129 PRO A C 1
ATOM 1006 O O . PRO A 1 129 ? -8.441 10.827 3.525 1.00 94.69 129 PRO A O 1
ATOM 1009 N N . THR A 1 130 ? -9.593 10.851 1.620 1.00 95.19 130 THR A N 1
ATOM 1010 C CA . THR A 1 130 ? -10.737 10.116 2.186 1.00 95.19 130 THR A CA 1
ATOM 1011 C C . THR A 1 130 ? -10.469 8.618 2.298 1.00 95.19 130 THR A C 1
ATOM 1013 O O . THR A 1 130 ? -10.984 7.985 3.213 1.00 95.19 130 THR A O 1
ATOM 1016 N N . HIS A 1 131 ? -9.650 8.066 1.405 1.00 96.06 131 HIS A N 1
ATOM 1017 C CA . HIS A 1 131 ? -9.297 6.650 1.347 1.00 96.06 131 HIS A CA 1
ATOM 1018 C C . HIS A 1 131 ? -7.792 6.493 1.177 1.00 96.06 131 HIS A C 1
ATOM 1020 O O . HIS A 1 131 ? -7.122 7.404 0.685 1.00 96.06 131 HIS A O 1
ATOM 1026 N N . VAL A 1 132 ? -7.271 5.328 1.551 1.00 96.44 132 VAL A N 1
ATOM 1027 C CA . VAL A 1 132 ? -5.877 4.948 1.313 1.00 96.44 132 VAL A CA 1
ATOM 1028 C C . VAL A 1 132 ? -5.553 5.144 -0.180 1.00 96.44 132 VAL A C 1
ATOM 1030 O O . VAL A 1 132 ? -6.230 4.568 -1.030 1.00 96.44 132 VAL A O 1
ATOM 1033 N N . PRO A 1 133 ? -4.557 5.970 -0.545 1.00 95.31 133 PRO A N 1
ATOM 1034 C CA . PRO A 1 133 ? -4.277 6.318 -1.946 1.00 95.31 133 PRO A CA 1
ATOM 1035 C C . PRO A 1 133 ? -3.419 5.273 -2.678 1.00 95.31 133 PRO A C 1
ATOM 1037 O O . PRO A 1 133 ? -2.953 5.515 -3.788 1.00 95.31 133 PRO A O 1
ATOM 1040 N N . TRP A 1 134 ? -3.215 4.120 -2.055 1.00 96.19 134 TRP A N 1
ATOM 1041 C CA . TRP A 1 134 ? -2.440 3.005 -2.570 1.00 96.19 134 TRP A CA 1
ATOM 1042 C C . TRP A 1 134 ? -3.369 1.895 -3.051 1.00 96.19 134 TRP A C 1
ATOM 1044 O O . TRP A 1 134 ? -4.491 1.756 -2.557 1.00 96.19 134 TRP A O 1
ATOM 1054 N N . THR A 1 135 ? -2.881 1.093 -3.987 1.00 96.88 135 THR A N 1
ATOM 1055 C CA . THR A 1 135 ? -3.485 -0.198 -4.317 1.00 96.88 135 THR A CA 1
ATOM 1056 C C . THR A 1 135 ? -2.470 -1.277 -4.020 1.00 96.88 135 THR A C 1
ATOM 1058 O O . THR A 1 135 ? -1.348 -1.227 -4.523 1.00 96.88 135 THR A O 1
ATOM 1061 N N . GLY A 1 136 ? -2.851 -2.214 -3.163 1.00 97.50 136 GLY A N 1
ATOM 1062 C CA . GLY A 1 136 ? -2.015 -3.329 -2.762 1.00 97.50 136 GLY A CA 1
ATOM 1063 C C . GLY A 1 136 ? -2.520 -4.640 -3.336 1.00 97.50 136 GLY A C 1
ATOM 1064 O O . GLY A 1 136 ? -3.634 -4.719 -3.850 1.00 97.50 136 GLY A O 1
ATOM 1065 N N . GLY A 1 137 ? -1.716 -5.682 -3.198 1.00 97.81 137 GLY A N 1
ATOM 1066 C CA . GLY A 1 137 ? -2.175 -7.038 -3.430 1.00 97.81 137 GLY A CA 1
ATOM 1067 C C . GLY A 1 137 ? -1.260 -8.085 -2.824 1.00 97.81 137 GLY A C 1
ATOM 1068 O O . GLY A 1 137 ? -0.103 -7.821 -2.483 1.00 97.81 137 GLY A O 1
ATOM 1069 N N . VAL A 1 138 ? -1.805 -9.284 -2.658 1.00 98.00 138 VAL A N 1
ATOM 1070 C CA . VAL A 1 138 ? -1.095 -10.450 -2.128 1.00 98.00 138 VAL A CA 1
ATOM 1071 C C . VAL A 1 138 ? -1.233 -11.575 -3.138 1.00 98.00 138 VAL A C 1
ATOM 1073 O O . VAL A 1 138 ? -2.344 -11.962 -3.498 1.00 98.00 138 VAL A O 1
ATOM 1076 N N . LEU A 1 139 ? -0.104 -12.099 -3.612 1.00 97.75 139 LEU A N 1
ATOM 1077 C CA . LEU A 1 139 ? -0.109 -13.107 -4.664 1.00 97.75 139 LEU A CA 1
ATOM 1078 C C . LEU A 1 139 ? -0.873 -14.358 -4.210 1.00 97.75 139 LEU A C 1
ATOM 1080 O O . LEU A 1 139 ? -0.557 -14.960 -3.183 1.00 97.75 139 LEU A O 1
ATOM 1084 N N . GLY A 1 140 ? -1.873 -14.751 -4.997 1.00 95.56 140 GLY A N 1
ATOM 1085 C CA . GLY A 1 140 ? -2.737 -15.903 -4.749 1.00 95.56 140 GLY A CA 1
ATOM 1086 C C . GLY A 1 140 ? -3.797 -15.704 -3.662 1.00 95.56 140 GLY A C 1
ATOM 1087 O O . GLY A 1 140 ? -4.499 -16.664 -3.351 1.00 95.56 140 GLY A O 1
ATOM 1088 N N . ALA A 1 141 ? -3.924 -14.509 -3.078 1.00 94.56 141 ALA A N 1
ATOM 1089 C CA . ALA A 1 141 ? -4.987 -14.223 -2.122 1.00 94.56 141 ALA A CA 1
ATOM 1090 C C . ALA A 1 141 ? -6.315 -13.937 -2.834 1.00 94.56 141 ALA A C 1
ATOM 1092 O O . ALA A 1 141 ? -6.359 -13.242 -3.849 1.00 94.56 141 ALA A O 1
ATOM 1093 N N . GLU A 1 142 ? -7.408 -14.432 -2.258 1.00 91.50 142 GLU A N 1
ATOM 1094 C CA . GLU A 1 142 ? -8.758 -14.050 -2.663 1.00 91.50 142 GLU A CA 1
ATOM 1095 C C . GLU A 1 142 ? -9.192 -12.809 -1.877 1.00 91.50 142 GLU A C 1
ATOM 1097 O O . GLU A 1 142 ? -9.134 -12.790 -0.646 1.00 91.50 142 GLU A O 1
ATOM 1102 N N . VAL A 1 143 ? -9.631 -11.771 -2.591 1.00 92.00 143 VAL A N 1
ATOM 1103 C CA . VAL A 1 143 ? -10.094 -10.515 -1.992 1.00 92.00 143 VAL A CA 1
ATOM 1104 C C . VAL A 1 143 ? -11.600 -10.399 -2.177 1.00 92.00 143 VAL A C 1
ATOM 1106 O O . VAL A 1 143 ? -12.107 -10.338 -3.297 1.00 92.00 143 VAL A O 1
ATOM 1109 N N . ASP A 1 144 ? -12.325 -10.329 -1.065 1.00 92.69 144 ASP A N 1
ATOM 1110 C CA . ASP A 1 144 ? -13.761 -10.080 -1.074 1.00 92.69 144 ASP A CA 1
ATOM 1111 C C . ASP A 1 144 ? -14.044 -8.573 -1.080 1.00 92.69 144 ASP A C 1
ATOM 1113 O O . ASP A 1 144 ? -14.110 -7.924 -0.035 1.00 92.69 144 ASP A O 1
ATOM 1117 N N . LEU A 1 145 ? -14.241 -8.015 -2.275 1.00 91.69 145 LEU A N 1
ATOM 1118 C CA . LEU A 1 145 ? -14.497 -6.583 -2.471 1.00 91.69 145 LEU A CA 1
ATOM 1119 C C . LEU A 1 145 ? -15.852 -6.102 -1.913 1.00 91.69 145 LEU A C 1
ATOM 1121 O O . LEU A 1 145 ? -16.103 -4.896 -1.887 1.00 91.69 145 LEU A O 1
ATOM 1125 N N . SER A 1 146 ? -16.731 -7.007 -1.456 1.00 92.69 146 SER A N 1
ATOM 1126 C CA . SER A 1 146 ? -17.937 -6.621 -0.706 1.00 92.69 146 SER A CA 1
ATOM 1127 C C . SER A 1 146 ? -17.637 -6.236 0.746 1.00 92.69 146 SER A C 1
ATOM 1129 O O . SER A 1 146 ? -18.476 -5.630 1.418 1.00 92.69 146 SER A O 1
ATOM 1131 N N . VAL A 1 147 ? -16.442 -6.567 1.245 1.00 94.31 147 VAL A N 1
ATOM 1132 C CA . VAL A 1 147 ? -15.984 -6.188 2.580 1.00 94.31 147 VAL A CA 1
ATOM 1133 C C . VAL A 1 147 ? -15.327 -4.817 2.509 1.00 94.31 147 VAL A C 1
ATOM 1135 O O . VAL A 1 147 ? -14.321 -4.613 1.835 1.00 94.31 147 VAL A O 1
ATOM 1138 N N . HIS A 1 148 ? -15.887 -3.859 3.240 1.00 94.38 148 HIS A N 1
ATOM 1139 C CA . HIS A 1 148 ? -15.342 -2.511 3.319 1.00 94.38 148 HIS A CA 1
ATOM 1140 C C . HIS A 1 148 ? -14.485 -2.371 4.565 1.00 94.38 148 HIS A C 1
ATOM 1142 O O . HIS A 1 148 ? -14.901 -2.781 5.647 1.00 94.38 148 HIS A O 1
ATOM 1148 N N . TRP A 1 149 ? -13.314 -1.763 4.413 1.00 96.88 149 TRP A N 1
ATOM 1149 C CA . TRP A 1 149 ? -12.404 -1.482 5.515 1.00 96.88 149 TRP A CA 1
ATOM 1150 C C . TRP A 1 149 ? -12.385 0.005 5.856 1.00 96.88 149 TRP A C 1
ATOM 1152 O O . TRP A 1 149 ? -12.549 0.869 4.991 1.00 96.88 149 TRP A O 1
ATOM 1162 N N . GLU A 1 150 ? -12.156 0.298 7.128 1.00 97.62 150 GLU A N 1
ATOM 1163 C CA . GLU A 1 150 ? -11.911 1.641 7.631 1.00 97.62 150 GLU A CA 1
ATOM 1164 C C . GLU A 1 150 ? -10.660 1.642 8.511 1.00 97.62 150 GLU A C 1
ATOM 1166 O O . GLU A 1 150 ? -10.560 0.863 9.458 1.00 97.62 150 GLU A O 1
ATOM 1171 N N . THR A 1 151 ? -9.712 2.525 8.209 1.00 97.81 151 THR A N 1
ATOM 1172 C CA . THR A 1 151 ? -8.510 2.790 9.002 1.00 97.81 151 THR A CA 1
ATOM 1173 C C . THR A 1 151 ? -8.789 3.901 10.014 1.00 97.81 151 THR A C 1
ATOM 1175 O O . THR A 1 151 ? -8.980 5.060 9.639 1.00 97.81 151 THR A O 1
ATOM 1178 N N . GLY A 1 152 ? -8.788 3.541 11.296 1.00 96.81 152 GLY A N 1
ATOM 1179 C CA . GLY A 1 152 ? -8.897 4.439 12.445 1.00 96.81 152 GLY A CA 1
ATOM 1180 C C . GLY A 1 152 ? -7.568 4.606 13.190 1.00 96.81 152 GLY A C 1
ATOM 1181 O O . GLY A 1 152 ? -6.512 4.173 12.727 1.00 96.81 152 GLY A O 1
ATOM 1182 N N . LEU A 1 153 ? -7.607 5.251 14.361 1.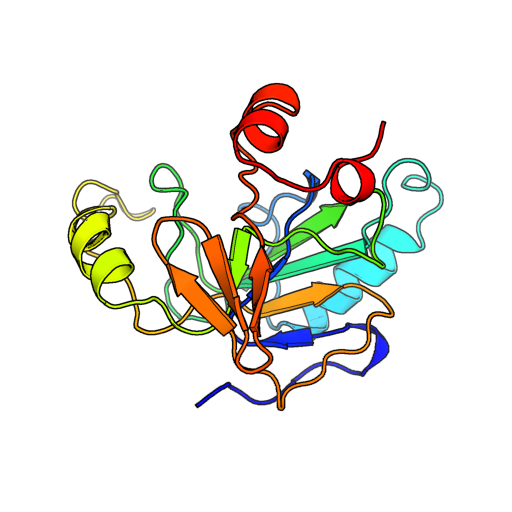00 93.25 153 LEU A N 1
ATOM 1183 C CA . LEU A 1 153 ? -6.408 5.498 15.179 1.00 93.25 153 LEU A CA 1
ATOM 1184 C C . LEU A 1 153 ? -5.820 4.220 15.794 1.00 93.25 153 LEU A C 1
ATOM 1186 O O . LEU A 1 153 ? -4.598 4.081 15.858 1.00 93.25 153 LEU A O 1
ATOM 1190 N N . ASP A 1 154 ? -6.685 3.290 16.196 1.00 89.38 154 ASP A N 1
ATOM 1191 C CA . ASP A 1 154 ? -6.300 2.081 16.935 1.00 89.38 154 ASP A CA 1
ATOM 1192 C C . ASP A 1 154 ? -6.151 0.841 16.044 1.00 89.38 154 ASP A C 1
ATOM 1194 O O . ASP A 1 154 ? -5.785 -0.236 16.514 1.00 89.38 154 ASP A O 1
ATOM 1198 N N . GLY A 1 155 ? -6.450 0.951 14.749 1.00 94.19 155 GLY A N 1
ATOM 1199 C CA . GLY A 1 155 ? -6.570 -0.226 13.903 1.00 94.19 155 GLY A CA 1
ATOM 1200 C C . GLY A 1 155 ? -7.355 0.008 12.626 1.00 94.19 155 GLY A C 1
ATOM 1201 O O . GLY A 1 155 ? -7.718 1.127 12.270 1.00 94.19 155 GLY A O 1
ATOM 1202 N N . MET A 1 156 ? -7.643 -1.096 11.957 1.00 96.19 156 MET A N 1
ATOM 1203 C CA . MET A 1 156 ? -8.538 -1.186 10.819 1.00 96.19 156 MET A CA 1
ATOM 1204 C C . MET A 1 156 ? -9.723 -2.071 11.189 1.00 96.19 156 MET A C 1
ATOM 1206 O O . MET A 1 156 ? -9.535 -3.122 11.807 1.00 96.19 156 MET A O 1
ATOM 1210 N N . ARG A 1 157 ? -10.928 -1.657 10.800 1.00 97.25 157 ARG A N 1
ATOM 1211 C CA . ARG A 1 157 ? -12.181 -2.383 11.041 1.00 97.25 157 ARG A CA 1
ATOM 1212 C C . ARG A 1 157 ? -12.854 -2.720 9.719 1.00 97.25 157 ARG A C 1
ATOM 1214 O O . ARG A 1 157 ? -12.854 -1.885 8.817 1.00 97.25 157 ARG A O 1
ATOM 1221 N N . SER A 1 158 ? -13.424 -3.915 9.609 1.00 96.75 158 SER A N 1
ATOM 1222 C CA . SER A 1 158 ? -14.182 -4.341 8.432 1.00 96.75 158 SER A CA 1
ATOM 1223 C C . SER A 1 158 ? -15.691 -4.199 8.643 1.00 96.75 158 SER A C 1
ATOM 1225 O O . SER A 1 158 ? -16.187 -4.251 9.770 1.00 96.75 158 SER A O 1
ATOM 1227 N N . SER A 1 159 ? -16.451 -4.114 7.551 1.00 96.75 159 SER A N 1
ATOM 1228 C CA . SER A 1 159 ? -17.920 -4.152 7.568 1.00 96.75 159 SER A CA 1
ATOM 1229 C C . SER A 1 159 ? -18.499 -5.474 8.089 1.00 96.75 159 SER A C 1
ATOM 1231 O O . SER A 1 159 ? -19.689 -5.540 8.389 1.00 96.75 159 SER A O 1
ATOM 1233 N N . ARG A 1 160 ? -17.672 -6.519 8.233 1.00 96.38 160 ARG A N 1
ATOM 1234 C CA . ARG A 1 160 ? -18.035 -7.816 8.830 1.00 96.38 160 ARG A CA 1
ATOM 1235 C C . ARG A 1 160 ? -17.686 -7.926 10.317 1.00 96.38 160 ARG A C 1
ATOM 1237 O O . ARG A 1 160 ? -17.883 -8.983 10.907 1.00 96.38 160 ARG A O 1
ATOM 1244 N N . GLY A 1 161 ? -17.186 -6.853 10.930 1.00 94.06 161 GLY A N 1
ATOM 1245 C CA . GLY A 1 161 ? -16.810 -6.832 12.345 1.00 94.06 161 GLY A CA 1
ATOM 1246 C C . GLY A 1 161 ? -15.406 -7.370 12.631 1.00 94.06 161 GLY A C 1
ATOM 1247 O O . GLY A 1 161 ? -15.040 -7.527 13.794 1.00 94.06 161 GLY A O 1
ATOM 1248 N N . GLU A 1 162 ? -14.594 -7.624 11.602 1.00 94.06 162 GLU A N 1
ATOM 1249 C CA . GLU A 1 162 ? -13.184 -7.956 11.801 1.00 94.06 162 GLU A CA 1
ATOM 1250 C C . GLU A 1 162 ? -12.409 -6.710 12.225 1.00 94.06 162 GLU A C 1
ATOM 1252 O O . GLU A 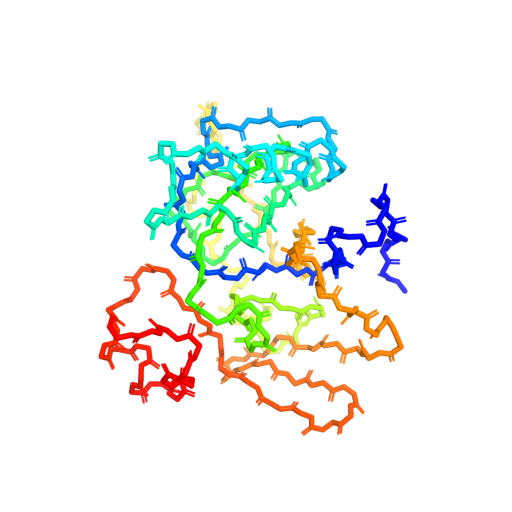1 162 ? -12.713 -5.591 11.812 1.00 94.06 162 GLU A O 1
ATOM 1257 N N . SER A 1 163 ? -11.389 -6.901 13.056 1.00 93.06 163 SER A N 1
ATOM 1258 C CA . SER A 1 163 ? -10.484 -5.834 13.472 1.00 93.06 163 SER A CA 1
ATOM 1259 C C . SER A 1 163 ? -9.043 -6.318 13.416 1.00 93.06 163 SER A C 1
ATOM 1261 O O . SER A 1 163 ? -8.734 -7.453 13.789 1.00 93.06 163 SER A O 1
ATOM 1263 N N . THR A 1 164 ? -8.157 -5.445 12.953 1.00 93.06 164 THR A N 1
ATOM 1264 C CA . THR A 1 164 ? -6.716 -5.688 12.922 1.00 93.06 164 THR A CA 1
ATOM 1265 C C . THR A 1 164 ? -5.957 -4.417 13.271 1.00 93.06 164 THR A C 1
ATOM 1267 O O . THR A 1 164 ? -6.442 -3.307 13.076 1.00 93.06 164 THR A O 1
ATOM 1270 N N . VAL A 1 165 ? -4.745 -4.571 13.781 1.00 92.69 165 VAL A N 1
ATOM 1271 C CA . VAL A 1 165 ? -3.859 -3.457 14.117 1.00 92.69 165 VAL A CA 1
ATOM 1272 C C . VAL A 1 165 ? -3.098 -3.034 12.860 1.00 92.69 165 VAL A C 1
ATOM 1274 O O . VAL A 1 165 ? -2.714 -3.890 12.062 1.00 92.69 165 VAL A O 1
ATOM 1277 N N . LEU A 1 166 ? -2.865 -1.727 12.675 1.00 90.44 166 LEU A N 1
ATOM 1278 C CA . LEU A 1 166 ? -1.971 -1.240 11.614 1.00 90.44 166 LEU A CA 1
ATOM 1279 C C . LEU A 1 166 ? -0.583 -1.845 11.823 1.00 90.44 166 LEU A C 1
ATOM 1281 O O . LEU A 1 166 ? 0.018 -1.596 12.865 1.00 90.44 166 LEU A O 1
ATOM 1285 N N . TRP A 1 167 ? -0.030 -2.566 10.859 1.00 91.50 167 TRP A N 1
ATOM 1286 C CA . TRP A 1 167 ? 1.380 -2.945 10.887 1.00 91.50 167 TRP A CA 1
ATOM 1287 C C . TRP A 1 167 ? 2.258 -1.755 10.482 1.00 91.50 167 TRP A C 1
ATOM 1289 O O . TRP A 1 167 ? 1.904 -0.994 9.583 1.00 91.50 167 TRP A O 1
ATOM 1299 N N . ARG A 1 168 ? 3.399 -1.565 11.150 1.00 88.19 168 ARG A N 1
ATOM 1300 C CA . ARG A 1 168 ? 4.300 -0.434 10.888 1.00 88.19 168 ARG A CA 1
ATOM 1301 C C . ARG A 1 168 ? 5.690 -0.933 10.534 1.00 88.19 168 ARG A C 1
ATOM 1303 O O . ARG A 1 168 ? 6.366 -1.532 11.369 1.00 88.19 168 ARG A O 1
ATOM 1310 N N . ALA A 1 169 ? 6.117 -0.635 9.309 1.00 82.50 169 ALA A N 1
ATOM 1311 C CA . ALA A 1 169 ? 7.403 -1.071 8.765 1.00 82.50 169 ALA A CA 1
ATOM 1312 C C . ALA A 1 169 ? 8.621 -0.475 9.493 1.00 82.50 169 ALA A C 1
ATOM 1314 O O . ALA A 1 169 ? 9.700 -1.059 9.457 1.00 82.50 169 ALA A O 1
ATOM 1315 N N . TRP A 1 170 ? 8.454 0.679 10.144 1.00 82.25 170 TRP A N 1
ATOM 1316 C CA . TRP A 1 170 ? 9.506 1.381 10.889 1.00 82.25 170 TRP A CA 1
ATOM 1317 C C . TRP A 1 170 ? 9.595 0.980 12.371 1.00 82.25 170 TRP A C 1
ATOM 1319 O O . TRP A 1 170 ? 10.447 1.493 13.091 1.00 82.25 170 TRP A O 1
ATOM 1329 N N . GLU A 1 171 ? 8.713 0.099 12.847 1.00 88.12 171 GLU A N 1
ATOM 1330 C CA . GLU A 1 171 ? 8.726 -0.416 14.220 1.00 88.12 171 GLU A CA 1
ATOM 1331 C C . GLU A 1 171 ? 9.370 -1.810 14.279 1.00 88.12 171 GLU A C 1
ATOM 1333 O O . GLU A 1 171 ? 9.268 -2.601 13.339 1.00 88.12 171 GLU A O 1
ATOM 1338 N N . SER A 1 172 ? 10.005 -2.142 15.407 1.00 89.38 172 SER A N 1
ATOM 1339 C CA . SER A 1 172 ? 10.542 -3.482 15.655 1.00 89.38 172 SER A CA 1
ATOM 1340 C C . SER A 1 172 ? 9.428 -4.532 15.739 1.00 89.38 172 SER A C 1
ATOM 1342 O O . SER A 1 172 ? 8.236 -4.221 15.874 1.00 89.38 172 SER A O 1
ATOM 1344 N N . ARG A 1 173 ? 9.812 -5.812 15.696 1.00 88.56 173 ARG A N 1
ATOM 1345 C CA . ARG A 1 173 ? 8.875 -6.923 15.896 1.00 88.56 173 ARG A CA 1
ATOM 1346 C C . ARG A 1 173 ? 8.206 -6.834 17.268 1.00 88.56 173 ARG A C 1
ATOM 1348 O O . ARG A 1 173 ? 6.994 -6.979 17.365 1.00 88.56 173 ARG A O 1
ATOM 1355 N N . GLU A 1 174 ? 8.973 -6.544 18.315 1.00 92.06 174 GLU A N 1
ATOM 1356 C CA . GLU A 1 174 ? 8.489 -6.395 19.692 1.00 92.06 174 GLU A CA 1
ATOM 1357 C C . GLU A 1 174 ? 7.492 -5.240 19.812 1.00 92.06 174 GLU A C 1
ATOM 1359 O O . GLU A 1 174 ? 6.459 -5.388 20.460 1.00 92.06 174 GLU A O 1
ATOM 1364 N N . GLN A 1 175 ? 7.763 -4.113 19.148 1.00 92.88 175 GLN A N 1
ATOM 1365 C CA . GLN A 1 175 ? 6.861 -2.961 19.128 1.00 92.88 175 GLN A CA 1
ATOM 1366 C C . GLN A 1 175 ? 5.541 -3.284 18.413 1.00 92.88 175 GLN A C 1
ATOM 1368 O O . GLN A 1 175 ? 4.469 -3.005 18.950 1.00 92.88 175 GLN A O 1
ATOM 1373 N N . ASN A 1 176 ? 5.596 -3.932 17.245 1.00 91.94 176 ASN A N 1
ATOM 1374 C CA . ASN A 1 176 ? 4.393 -4.359 16.528 1.00 91.94 176 ASN A CA 1
ATOM 1375 C C . ASN A 1 176 ? 3.586 -5.402 17.330 1.00 91.94 176 ASN A C 1
ATOM 1377 O O . ASN A 1 176 ? 2.360 -5.304 17.398 1.00 91.94 176 ASN A O 1
ATOM 1381 N N . LEU A 1 177 ? 4.255 -6.352 17.994 1.00 91.88 177 LEU A N 1
ATOM 1382 C CA . LEU A 1 177 ? 3.610 -7.320 18.891 1.00 91.88 177 LEU A CA 1
ATOM 1383 C C . LEU A 1 177 ? 2.928 -6.639 20.079 1.00 91.88 177 LEU A C 1
ATOM 1385 O O . LEU A 1 177 ? 1.790 -6.971 20.398 1.00 91.88 177 LEU A O 1
ATOM 1389 N N . ALA A 1 178 ? 3.589 -5.666 20.708 1.00 93.06 178 ALA A N 1
ATOM 1390 C CA . ALA A 1 178 ? 3.035 -4.922 21.837 1.00 93.06 178 ALA A CA 1
ATOM 1391 C C . ALA A 1 178 ? 1.767 -4.136 21.462 1.00 93.06 178 ALA A C 1
ATOM 1393 O O . ALA A 1 178 ? 0.901 -3.932 22.309 1.00 93.06 178 ALA A O 1
ATOM 1394 N N . ARG A 1 179 ? 1.625 -3.732 20.192 1.00 90.81 179 ARG A N 1
ATOM 1395 C CA . ARG A 1 179 ? 0.396 -3.108 19.678 1.00 90.81 179 ARG A CA 1
ATOM 1396 C C . ARG A 1 179 ? -0.695 -4.109 19.303 1.00 90.81 179 ARG A C 1
ATOM 1398 O O . ARG A 1 179 ? -1.804 -3.677 19.020 1.00 90.81 179 ARG A O 1
ATOM 1405 N N . GLY A 1 180 ? -0.402 -5.410 19.296 1.00 91.62 180 GLY A N 1
ATOM 1406 C CA . GLY A 1 180 ? -1.358 -6.466 18.964 1.00 91.62 180 GLY A CA 1
ATOM 1407 C C . GLY A 1 180 ? -1.331 -6.921 17.504 1.00 91.62 180 GLY A C 1
ATOM 1408 O O . GLY A 1 180 ? -2.292 -7.545 17.052 1.00 91.62 180 GLY A O 1
ATOM 1409 N N . VAL A 1 181 ? -0.261 -6.639 16.747 1.00 90.31 181 VAL A N 1
ATOM 1410 C CA . VAL A 1 181 ? -0.064 -7.308 15.451 1.00 90.31 181 VAL A CA 1
ATOM 1411 C C . VAL A 1 181 ? 0.114 -8.803 15.700 1.00 90.31 181 VAL A C 1
ATOM 1413 O O . VAL A 1 181 ? 0.889 -9.217 16.564 1.00 90.31 181 VAL A O 1
ATOM 1416 N N . ARG A 1 182 ? -0.610 -9.616 14.933 1.00 86.38 182 ARG A N 1
ATOM 1417 C CA . ARG A 1 182 ? -0.641 -11.067 15.097 1.00 86.38 182 ARG A CA 1
ATOM 1418 C C . ARG A 1 182 ? 0.750 -11.689 14.872 1.00 86.38 182 ARG A C 1
ATOM 1420 O O . ARG A 1 182 ? 1.360 -11.417 13.833 1.00 86.38 182 ARG A O 1
ATOM 1427 N N . PRO A 1 183 ? 1.276 -12.504 15.810 1.00 84.88 183 PRO A N 1
ATOM 1428 C CA . PRO A 1 183 ? 2.595 -13.124 15.674 1.00 84.88 183 PRO A CA 1
ATOM 1429 C C . PRO A 1 183 ? 2.755 -13.959 14.400 1.00 84.88 183 PRO A C 1
ATOM 1431 O O . PRO A 1 183 ? 3.823 -13.936 13.789 1.00 84.88 183 PRO A O 1
ATOM 1434 N N . GLU A 1 184 ? 1.703 -14.669 13.991 1.00 80.56 184 GLU A N 1
ATOM 1435 C CA . GLU A 1 184 ? 1.670 -15.502 12.787 1.00 80.56 184 GLU A CA 1
ATOM 1436 C C . GLU A 1 184 ? 1.928 -14.699 11.506 1.00 80.56 184 GLU A C 1
ATOM 1438 O O . GLU A 1 184 ? 2.622 -15.181 10.617 1.00 80.56 184 GLU A O 1
ATOM 1443 N N . SER A 1 185 ? 1.485 -13.441 11.452 1.00 75.69 185 SER A N 1
ATOM 1444 C CA . SER A 1 185 ? 1.658 -12.567 10.287 1.00 75.69 185 SER A CA 1
ATOM 1445 C C . SER A 1 185 ? 3.080 -11.997 10.157 1.00 75.69 185 SER A C 1
ATOM 1447 O O . SER A 1 185 ? 3.462 -11.532 9.084 1.00 75.69 185 SER A O 1
ATOM 1449 N N . MET A 1 186 ? 3.891 -12.027 11.223 1.00 75.75 186 MET A N 1
ATOM 1450 C CA . MET A 1 186 ? 5.236 -11.420 11.257 1.00 75.75 186 MET A CA 1
ATOM 1451 C C . MET A 1 186 ? 6.388 -12.424 11.180 1.00 75.75 186 MET A C 1
ATOM 1453 O O . MET A 1 186 ? 7.546 -12.017 11.094 1.00 75.75 186 MET A O 1
ATOM 1457 N N . GLY A 1 187 ? 6.091 -13.721 11.189 1.00 66.81 187 GLY A N 1
ATOM 1458 C CA . GLY A 1 187 ? 7.105 -14.765 11.100 1.00 66.81 187 GLY A CA 1
ATOM 1459 C C . GLY A 1 187 ? 7.944 -14.896 12.371 1.00 66.81 187 GLY A C 1
ATOM 1460 O O . GLY A 1 187 ? 7.774 -14.166 13.360 1.00 66.81 187 GLY A O 1
ATOM 1461 N N . LYS A 1 188 ? 8.826 -15.900 12.355 1.00 57.78 188 LYS A N 1
ATOM 1462 C CA . LYS A 1 188 ? 9.846 -16.096 13.391 1.00 57.78 188 LYS A CA 1
ATOM 1463 C C . LYS A 1 188 ? 11.060 -15.225 13.119 1.00 57.78 188 LYS A C 1
ATOM 1465 O O . LYS A 1 188 ? 11.471 -15.162 11.939 1.00 57.78 188 LYS A O 1
#

Foldseek 3Di:
DFPDDPADQQQQKDGLFAWDAAFPDWLVPDFDPDPHVLSVVQVVQQPDPVCVVFRFFKKKAQQDPQAFDDLPQADTGGHRRMTGHGWPDLQQIATQFGAFEDPQRQVVCQCSQQCPADPVRHRPNDGDDGTGSMMMGGGRDHDDNVWGWYDYPLFIAIPVGDTAGRDDNPDDPVRSVVSPHDPSGHDD

Radius of gyration: 15.65 Å; Cα contacts (8 Å, |Δi|>4): 427; chains: 1; bounding box: 36×42×37 Å

pLDDT: mean 92.7, std 6.92, range [54.75, 98.75]